Protein AF-A0A3M0DPX2-F1 (afdb_monomer_lite)

Radius of gyration: 51.54 Å; chains: 1; bounding box: 81×33×140 Å

InterPro domains:
  IPR010995 DNA repair Rad51/transcription factor NusA, alpha-helical [SSF47794] (202-254)
  IPR060101 SAM-like helix-hairpin-helix tandem [PF14520] (200-254)

Foldseek 3Di:
DDDQPDPLSVVLVVVLVVLVVVLVVVLVVLVVVVVVDDDLDDCVVVLVVLVVVLVVVLVVLVVVLVVVCVVDPPCVVVSVVVNVVVVVVSVVVSVVVVVVSVVLSVCVVVDPDPPVVSSVVVSVVSVVVSVVVSVVSVVVSVVVVVVVVVVVVVVVVVVVVVVVVVVVVVVVVVVVVVVVVVVVVVVVVVVVVCVPPPQVQLCVQPPDDPLLSVLCVVVVCSHLVSLLPDDLVRSCVSSVHDSVVSVSSNVSSVVVD

Organism: NCBI:txid660522

pLDDT: mean 72.93, std 11.82, range [33.59, 91.25]

Structure (mmCIF, N/CA/C/O backbone):
data_AF-A0A3M0DPX2-F1
#
_entry.id   AF-A0A3M0DPX2-F1
#
loop_
_atom_site.group_PDB
_atom_site.id
_atom_site.type_symbol
_atom_site.label_atom_id
_atom_site.label_alt_id
_atom_site.label_comp_id
_atom_site.label_asym_id
_atom_site.label_entity_id
_atom_site.label_seq_id
_atom_site.pdbx_PDB_ins_code
_atom_site.Cartn_x
_atom_site.Cartn_y
_atom_site.Cartn_z
_atom_site.occupancy
_atom_site.B_iso_or_equiv
_atom_site.auth_seq_id
_atom_site.auth_comp_id
_atom_site.auth_asym_id
_atom_site.auth_atom_id
_atom_site.pdbx_PDB_model_num
ATOM 1 N N . MET A 1 1 ? 12.601 11.584 17.738 1.00 33.59 1 MET A N 1
ATOM 2 C CA . MET A 1 1 ? 11.468 12.376 17.226 1.00 33.59 1 MET A CA 1
ATOM 3 C C . MET A 1 1 ? 11.798 12.667 15.778 1.00 33.59 1 MET A C 1
ATOM 5 O O . MET A 1 1 ? 12.442 13.669 15.503 1.00 33.59 1 MET A O 1
ATOM 9 N N . SER A 1 2 ? 11.525 11.698 14.909 1.00 40.75 2 SER A N 1
ATOM 10 C CA . SER A 1 2 ? 11.771 11.815 13.472 1.00 40.75 2 SER A CA 1
ATOM 11 C C . SER A 1 2 ? 10.680 12.701 12.884 1.00 40.75 2 SER A C 1
ATOM 13 O O . SER A 1 2 ? 9.511 12.541 13.236 1.00 40.75 2 SER A O 1
ATOM 15 N N . GLU A 1 3 ? 11.063 13.672 12.063 1.00 47.16 3 GLU A N 1
ATOM 16 C CA . GLU A 1 3 ? 10.107 14.449 11.278 1.00 47.16 3 GLU A CA 1
ATOM 17 C C . GLU A 1 3 ? 9.295 13.501 10.374 1.00 47.16 3 GLU A C 1
ATOM 19 O O . GLU A 1 3 ? 9.828 12.479 9.933 1.00 47.16 3 GLU A O 1
ATOM 24 N N . PRO A 1 4 ? 8.001 13.781 10.131 1.00 49.41 4 PRO A N 1
ATOM 25 C CA . PRO A 1 4 ? 7.182 12.991 9.220 1.00 49.41 4 PRO A CA 1
ATOM 26 C C . PRO A 1 4 ? 7.686 13.217 7.789 1.00 49.41 4 PRO A C 1
ATOM 28 O O . PRO A 1 4 ? 7.249 14.138 7.103 1.00 49.41 4 PRO A O 1
ATOM 31 N N . ASN A 1 5 ? 8.663 12.415 7.365 1.00 58.50 5 ASN A N 1
ATOM 32 C CA . ASN A 1 5 ? 9.361 12.585 6.089 1.00 58.50 5 ASN A CA 1
ATOM 33 C C . ASN A 1 5 ? 8.521 12.137 4.880 1.00 58.50 5 ASN A C 1
ATOM 35 O O . ASN A 1 5 ? 8.826 12.529 3.759 1.00 58.50 5 ASN A O 1
ATOM 39 N N . SER A 1 6 ? 7.432 11.388 5.099 1.00 63.62 6 SER A N 1
ATOM 40 C CA . SER A 1 6 ? 6.549 10.893 4.035 1.00 63.62 6 SER A CA 1
ATOM 41 C C . SER A 1 6 ? 5.106 11.410 4.185 1.00 63.62 6 SER A C 1
ATOM 43 O O . SER A 1 6 ? 4.573 11.424 5.302 1.00 63.62 6 SER A O 1
ATOM 45 N N . PRO A 1 7 ? 4.413 11.776 3.086 1.00 67.81 7 PRO A N 1
ATOM 46 C CA . PRO A 1 7 ? 2.989 12.133 3.093 1.00 67.81 7 PRO A CA 1
ATOM 47 C C . PRO A 1 7 ? 2.093 11.088 3.773 1.00 67.81 7 PRO A C 1
ATOM 49 O O . PRO A 1 7 ? 1.110 11.443 4.424 1.00 67.81 7 PRO A O 1
ATOM 52 N N . VAL A 1 8 ? 2.459 9.807 3.669 1.00 58.94 8 VAL A N 1
ATOM 53 C CA . VAL A 1 8 ? 1.746 8.686 4.296 1.00 58.94 8 VAL A CA 1
ATOM 54 C C . VAL A 1 8 ? 1.830 8.778 5.823 1.00 58.94 8 VAL A C 1
ATOM 56 O O . VAL A 1 8 ? 0.820 8.663 6.516 1.00 58.94 8 VAL A O 1
ATOM 59 N N . SER A 1 9 ? 3.009 9.104 6.359 1.00 67.69 9 SER A N 1
ATOM 60 C CA . SER A 1 9 ? 3.207 9.272 7.804 1.00 67.69 9 SER A CA 1
ATOM 61 C C . SER A 1 9 ? 2.378 10.424 8.395 1.00 67.69 9 SER A C 1
ATOM 63 O O . SER A 1 9 ? 1.887 10.326 9.521 1.00 67.69 9 SER A O 1
ATOM 65 N N . ALA A 1 10 ? 2.150 11.494 7.623 1.00 72.00 10 ALA A N 1
ATOM 66 C CA . ALA A 1 10 ? 1.349 12.640 8.048 1.00 72.00 10 ALA A CA 1
ATOM 67 C C . ALA A 1 10 ? -0.148 12.301 8.180 1.00 72.00 10 ALA A C 1
ATOM 69 O O . ALA A 1 10 ? -0.807 12.770 9.110 1.00 72.00 10 ALA A O 1
ATOM 70 N N . VAL A 1 11 ? -0.684 11.462 7.287 1.00 66.75 11 VAL A N 1
ATOM 71 C CA . VAL A 1 11 ? -2.077 10.984 7.353 1.00 66.75 11 VAL A CA 1
ATOM 72 C C . VAL A 1 11 ? -2.286 10.088 8.574 1.00 66.75 11 VAL A C 1
ATOM 74 O O . VAL A 1 11 ? -3.244 10.290 9.322 1.00 66.75 11 VAL A O 1
ATOM 77 N N . PHE A 1 12 ? -1.358 9.164 8.834 1.00 70.88 12 PHE A N 1
ATOM 78 C CA . PHE A 1 12 ? -1.421 8.310 10.021 1.00 70.88 12 PHE A CA 1
ATOM 79 C C . PHE A 1 12 ? -1.315 9.108 11.328 1.00 70.88 12 PHE A C 1
ATOM 81 O O . PHE A 1 12 ? -2.040 8.827 12.282 1.00 70.88 12 PHE A O 1
ATOM 88 N N . ALA A 1 13 ? -0.491 10.160 11.366 1.00 69.56 13 ALA A N 1
ATOM 89 C CA . ALA A 1 13 ? -0.409 11.052 12.523 1.00 69.56 13 ALA A CA 1
ATOM 90 C C . ALA A 1 13 ? -1.734 11.792 12.791 1.00 69.56 13 ALA A C 1
ATOM 92 O O . ALA A 1 13 ? -2.138 11.945 13.947 1.00 69.56 13 ALA A O 1
ATOM 93 N N . LEU A 1 14 ? -2.438 12.219 11.736 1.00 69.38 14 LEU A N 1
ATOM 94 C CA . LEU A 1 14 ? -3.766 12.826 11.856 1.00 69.38 14 LEU A CA 1
ATOM 95 C C . LEU A 1 14 ? -4.807 11.826 12.378 1.00 69.38 14 LEU A C 1
ATOM 97 O O . LEU A 1 14 ? -5.582 12.175 13.269 1.00 69.38 14 LEU A O 1
ATOM 101 N N . GLN A 1 15 ? -4.811 10.591 11.864 1.00 63.41 15 GLN A N 1
ATOM 102 C CA . GLN A 1 15 ? -5.713 9.531 12.332 1.00 63.41 1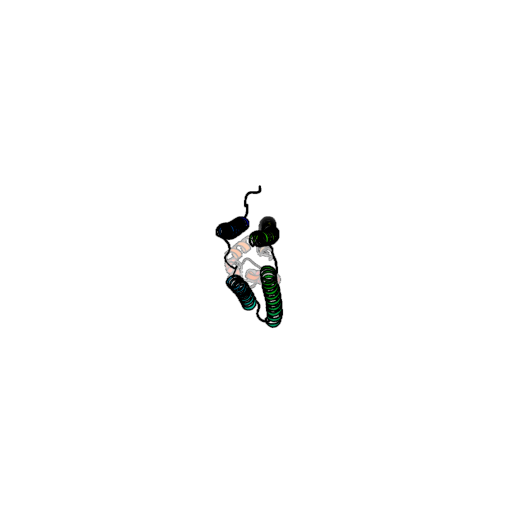5 GLN A CA 1
ATOM 103 C C . GLN A 1 15 ? -5.482 9.197 13.805 1.00 63.41 15 GLN A C 1
ATOM 105 O O . GLN A 1 15 ? -6.434 9.214 14.584 1.00 63.41 15 GLN A O 1
ATOM 110 N N . ARG A 1 16 ? -4.224 8.986 14.210 1.00 73.75 16 ARG A N 1
ATOM 111 C CA . ARG A 1 16 ? -3.859 8.739 15.611 1.00 73.75 16 ARG A CA 1
ATOM 112 C C . ARG A 1 16 ? -4.393 9.837 16.526 1.00 73.75 16 ARG A C 1
ATOM 114 O O . ARG A 1 16 ? -5.042 9.552 17.528 1.00 73.75 16 ARG A O 1
ATOM 121 N N . ASN A 1 17 ? -4.176 11.094 16.153 1.00 70.00 17 ASN A N 1
ATOM 122 C CA . ASN A 1 17 ? -4.610 12.220 16.966 1.00 70.00 17 ASN A CA 1
ATOM 123 C C . ASN A 1 17 ? -6.143 12.334 17.060 1.00 70.00 17 ASN A C 1
ATOM 125 O O . ASN A 1 17 ? -6.664 12.743 18.095 1.00 70.00 17 ASN A O 1
ATOM 129 N N . ALA A 1 18 ? -6.879 11.958 16.011 1.00 66.19 18 ALA A N 1
ATOM 130 C CA . ALA A 1 18 ? -8.340 11.915 16.037 1.00 66.19 18 ALA A CA 1
ATOM 131 C C . ALA A 1 18 ? -8.877 10.789 16.944 1.00 66.19 18 ALA A C 1
ATOM 133 O O . ALA A 1 18 ? -9.848 10.997 17.678 1.00 66.19 18 ALA A O 1
ATOM 134 N N . ILE A 1 19 ? -8.227 9.621 16.930 1.00 63.72 19 ILE A N 1
ATOM 135 C CA . ILE A 1 19 ? -8.558 8.477 17.794 1.00 63.72 19 ILE A CA 1
ATOM 136 C C . ILE A 1 19 ? -8.301 8.837 19.263 1.00 63.72 19 ILE A C 1
ATOM 138 O O . ILE A 1 19 ? -9.197 8.689 20.091 1.00 63.72 19 ILE A O 1
ATOM 142 N N . GLU A 1 20 ? -7.134 9.410 19.573 1.00 69.62 20 GLU A N 1
ATOM 143 C CA . GLU A 1 20 ? -6.780 9.881 20.922 1.00 69.62 20 GLU A CA 1
ATOM 144 C C . GLU A 1 20 ? -7.765 10.949 21.435 1.00 69.62 20 GLU A C 1
ATOM 146 O O . GLU A 1 20 ? -8.214 10.897 22.581 1.00 69.62 20 GLU A O 1
ATOM 151 N N . GLN A 1 21 ? -8.166 11.898 20.581 1.00 64.75 21 GLN A N 1
ATOM 152 C CA . GLN A 1 21 ? -9.165 12.913 20.937 1.00 64.75 21 GLN A CA 1
ATOM 153 C C . GLN A 1 21 ? -10.552 12.317 21.211 1.00 64.75 21 GLN A C 1
ATOM 155 O O . GLN A 1 21 ? -11.264 12.803 22.095 1.00 64.75 21 GLN A O 1
ATOM 160 N N . THR A 1 22 ? -10.940 11.284 20.460 1.00 64.06 22 THR A N 1
ATOM 161 C CA . THR A 1 22 ? -12.218 10.584 20.640 1.00 64.06 22 THR A CA 1
ATOM 162 C C . THR A 1 22 ? -12.216 9.789 21.941 1.00 64.06 22 THR A C 1
ATOM 164 O O . THR A 1 22 ? -13.163 9.898 22.716 1.00 64.06 22 THR A O 1
ATOM 167 N N . HIS A 1 23 ? -11.128 9.074 22.226 1.00 66.38 23 HIS A N 1
ATOM 168 C CA . HIS A 1 23 ? -10.920 8.350 23.478 1.00 66.38 23 HIS A CA 1
ATOM 169 C C . HIS A 1 23 ? -11.069 9.265 24.701 1.00 66.38 23 HIS A C 1
ATOM 171 O O . HIS A 1 23 ? -11.862 9.008 25.606 1.00 66.38 23 HIS A O 1
ATOM 177 N N . GLU A 1 24 ? -10.384 10.406 24.674 1.00 69.44 24 GLU A N 1
ATOM 178 C CA . GLU A 1 24 ? -10.459 11.418 25.724 1.00 69.44 24 GLU A CA 1
ATOM 179 C C . GLU A 1 24 ? -11.868 12.013 25.885 1.00 69.44 24 GLU A C 1
ATOM 181 O O . GLU A 1 24 ? -12.296 12.325 26.995 1.00 69.44 24 GLU A O 1
ATOM 186 N N . ALA A 1 25 ? -12.617 12.172 24.791 1.00 65.75 25 ALA A N 1
ATOM 187 C CA . ALA A 1 25 ? -14.003 12.626 24.852 1.00 65.75 25 ALA A CA 1
ATOM 188 C C . ALA A 1 25 ? -14.934 11.573 25.476 1.00 65.75 25 ALA A C 1
ATOM 190 O O . ALA A 1 25 ? -15.813 11.936 26.258 1.00 65.75 25 ALA A O 1
ATOM 191 N N . VAL A 1 26 ? -14.724 10.290 25.165 1.00 62.91 26 VAL A N 1
ATOM 192 C CA . VAL A 1 26 ? -15.473 9.165 25.744 1.00 62.91 26 VAL A CA 1
ATOM 193 C C . VAL A 1 26 ? -15.196 9.060 27.241 1.00 62.91 26 VAL A C 1
ATOM 195 O O . VAL A 1 26 ? -16.142 9.076 28.025 1.00 62.91 26 VAL A O 1
ATOM 198 N N . LYS A 1 27 ? -13.922 9.064 27.647 1.00 66.31 27 LYS A N 1
ATOM 199 C CA . LYS A 1 27 ? -13.512 9.043 29.057 1.00 66.31 27 LYS A CA 1
ATOM 200 C C . LYS A 1 27 ? -14.152 10.183 29.849 1.00 66.31 27 LYS A C 1
ATOM 202 O O . LYS A 1 27 ? -14.834 9.939 30.840 1.00 66.31 27 LYS A O 1
ATOM 207 N N . ARG A 1 28 ? -14.031 11.420 29.349 1.00 70.56 28 ARG A N 1
ATOM 208 C CA . ARG A 1 28 ? -14.652 12.601 29.971 1.00 70.56 28 ARG A CA 1
ATOM 209 C C . ARG A 1 28 ? -16.175 12.504 30.035 1.00 70.56 28 ARG A C 1
ATOM 211 O O . ARG A 1 28 ? -16.777 13.001 30.983 1.00 70.56 28 ARG A O 1
ATOM 218 N N . GLY A 1 29 ? -16.811 11.888 29.039 1.00 63.97 29 GLY A N 1
ATOM 219 C CA . GLY A 1 29 ? -18.252 11.643 29.027 1.00 63.97 29 GLY A CA 1
ATOM 220 C C . GLY A 1 29 ? -18.696 10.697 30.143 1.00 63.97 29 GLY A C 1
ATOM 221 O O . GLY A 1 29 ? -19.655 11.010 30.849 1.00 63.97 29 GLY A O 1
ATOM 222 N N . VAL A 1 30 ? -17.967 9.595 30.341 1.00 64.00 30 VAL A N 1
ATOM 223 C CA . VAL A 1 30 ? -18.242 8.614 31.404 1.00 64.00 30 VAL A CA 1
ATOM 224 C C . VAL A 1 30 ? -17.963 9.209 32.788 1.00 64.00 30 VAL A C 1
ATOM 226 O O . VAL A 1 30 ? -18.813 9.102 33.666 1.00 64.00 30 VAL A O 1
ATOM 229 N N . GLU A 1 31 ? -16.856 9.937 32.964 1.00 65.62 31 GLU A N 1
ATOM 230 C CA . GLU A 1 31 ? -16.544 10.664 34.210 1.00 65.62 31 GLU A CA 1
ATOM 231 C C . GLU A 1 31 ? -17.634 11.700 34.557 1.00 65.62 31 GLU A C 1
ATOM 233 O O . GLU A 1 31 ? -18.054 11.820 35.707 1.00 65.62 31 GLU A O 1
ATOM 238 N N . THR A 1 32 ? -18.160 12.415 33.553 1.00 63.84 32 THR A N 1
ATOM 239 C CA . THR A 1 32 ? -19.257 13.386 33.744 1.00 63.84 32 THR A CA 1
ATOM 240 C C . THR A 1 32 ? -20.570 12.695 34.133 1.00 63.84 32 THR A C 1
ATOM 242 O O . THR A 1 32 ? -21.347 13.238 34.918 1.00 63.84 32 THR A O 1
ATOM 245 N N . GLN A 1 33 ? -20.845 11.503 33.591 1.00 52.59 33 GLN A N 1
ATOM 246 C CA . GLN A 1 33 ? -22.011 10.697 33.972 1.00 52.59 33 GLN A CA 1
ATOM 247 C C . GLN A 1 33 ? -21.882 10.136 35.394 1.00 52.59 33 GLN A C 1
ATOM 249 O O . GLN A 1 33 ? -22.875 10.125 36.122 1.00 52.59 33 GLN A O 1
ATOM 254 N N . GLN A 1 34 ? -20.671 9.752 35.807 1.00 59.09 34 GLN A N 1
ATOM 255 C CA . GLN A 1 34 ? -20.353 9.289 37.161 1.00 59.09 34 GLN A CA 1
ATOM 256 C C . GLN A 1 34 ? -20.634 10.383 38.210 1.00 59.09 34 GLN A C 1
ATOM 258 O O . GLN A 1 34 ? -21.233 10.125 39.250 1.00 59.09 34 GLN A O 1
ATOM 263 N N . GLU A 1 35 ? -20.319 11.643 37.890 1.00 54.59 35 GLU A N 1
ATOM 264 C CA . GLU A 1 35 ? -20.549 12.798 38.772 1.00 54.59 35 GLU A CA 1
ATOM 265 C C . GLU A 1 35 ? -22.040 13.190 38.927 1.00 54.59 35 GLU A C 1
ATOM 267 O O . GLU A 1 35 ? -22.412 13.834 39.913 1.00 54.59 35 GLU A O 1
ATOM 272 N N . PHE A 1 36 ? -22.910 12.810 37.976 1.00 56.62 36 PHE A N 1
ATOM 273 C CA . PHE A 1 36 ? -24.327 13.219 37.932 1.00 56.62 36 PHE A CA 1
ATOM 274 C C . PHE A 1 36 ? -25.340 12.194 38.481 1.00 56.62 36 PHE A C 1
ATOM 276 O O . PHE A 1 36 ? -26.514 12.541 38.641 1.00 56.62 36 PHE A O 1
ATOM 283 N N . GLY A 1 37 ? -24.886 11.011 38.900 1.00 45.25 37 GLY A N 1
ATOM 284 C CA . GLY A 1 37 ? -25.559 10.202 39.919 1.00 45.25 37 GLY A CA 1
ATOM 285 C C . GLY A 1 37 ? -26.457 9.053 39.449 1.00 45.25 37 GLY A C 1
ATOM 286 O O . GLY A 1 37 ? -27.033 9.072 38.364 1.00 45.25 37 GLY A O 1
ATOM 287 N N . GLU A 1 38 ? -26.566 8.074 40.362 1.00 51.44 38 GLU A N 1
ATOM 288 C CA . GLU A 1 38 ? -27.600 7.038 40.533 1.00 51.44 38 GLU A CA 1
ATOM 289 C C . GLU A 1 38 ? -28.803 7.157 39.583 1.00 51.44 38 GLU A C 1
ATOM 291 O O . GLU A 1 38 ? -29.887 7.633 39.929 1.00 51.44 38 GLU A O 1
ATOM 296 N N . ALA A 1 39 ? -28.639 6.639 38.377 1.00 47.25 39 ALA A N 1
ATOM 297 C CA . ALA A 1 39 ? -29.735 6.242 37.521 1.00 47.25 39 ALA A CA 1
ATOM 298 C C . ALA A 1 39 ? -29.384 4.846 37.027 1.00 47.25 39 ALA A C 1
ATOM 300 O O . ALA A 1 39 ? -28.261 4.622 36.582 1.00 47.25 39 ALA A O 1
ATOM 301 N N . PHE A 1 40 ? -30.321 3.904 37.160 1.00 52.59 40 PHE A N 1
ATOM 302 C CA . PHE A 1 40 ? -30.206 2.573 36.568 1.00 52.59 40 PHE A CA 1
ATOM 303 C C . PHE A 1 40 ? -29.626 2.702 35.155 1.00 52.59 40 PHE A C 1
ATOM 305 O O . PHE A 1 40 ? -30.237 3.343 34.297 1.00 52.59 40 PHE A O 1
ATOM 312 N N . VAL A 1 41 ? -28.430 2.148 34.950 1.00 55.62 41 VAL A N 1
ATOM 313 C CA . VAL A 1 41 ? -27.768 2.155 33.649 1.00 55.62 41 VAL A CA 1
ATOM 314 C C . VAL A 1 41 ? -28.572 1.222 32.754 1.00 55.62 41 VAL A C 1
ATOM 316 O O . VAL A 1 41 ? -28.556 0.007 32.932 1.00 55.62 41 VAL A O 1
ATOM 319 N N . ASP A 1 42 ? -29.344 1.797 31.836 1.00 54.91 42 ASP A N 1
ATOM 320 C CA . ASP A 1 42 ? -29.948 1.043 30.746 1.00 54.91 42 ASP A CA 1
ATOM 321 C C . ASP A 1 42 ? -28.841 0.753 29.729 1.00 54.91 42 ASP A C 1
ATOM 323 O O . ASP A 1 42 ? -28.314 1.667 29.091 1.00 54.91 42 ASP A O 1
ATOM 327 N N . PHE A 1 43 ? -28.457 -0.517 29.615 1.00 58.47 43 PHE A N 1
ATOM 328 C CA . PHE A 1 43 ? -27.425 -0.974 28.685 1.00 58.47 43 PHE A CA 1
ATOM 329 C C . PHE A 1 43 ? -27.966 -1.191 27.259 1.00 58.47 43 PHE A C 1
ATOM 331 O O . PHE A 1 43 ? -27.188 -1.446 26.338 1.00 58.47 43 PHE A O 1
ATOM 338 N N . GLY A 1 44 ? -29.277 -1.037 27.027 1.00 66.00 44 GLY A N 1
ATOM 339 C CA . GLY A 1 44 ? -29.904 -1.164 25.708 1.00 66.00 44 GLY A CA 1
ATOM 340 C C . GLY A 1 44 ? -29.291 -0.259 24.626 1.00 66.00 44 GLY A C 1
ATOM 341 O O . GLY A 1 44 ? -28.967 -0.753 23.544 1.00 66.00 44 GLY A O 1
ATOM 342 N N . PRO A 1 45 ? -29.059 1.044 24.884 1.00 65.44 45 PRO A N 1
ATOM 343 C CA . PRO A 1 45 ? -28.371 1.931 23.947 1.00 65.44 45 PRO A CA 1
ATOM 344 C C . PRO A 1 45 ? -26.939 1.494 23.611 1.00 65.44 45 PRO A C 1
ATOM 346 O O . PRO A 1 45 ? -26.507 1.701 22.480 1.00 65.44 45 PRO A O 1
ATOM 349 N N . ALA A 1 46 ? -26.218 0.881 24.557 1.00 55.66 46 ALA A N 1
ATOM 350 C CA . ALA A 1 46 ? -24.859 0.387 24.336 1.00 55.66 46 ALA A CA 1
ATOM 351 C C . ALA A 1 46 ? -24.849 -0.855 23.432 1.00 55.66 46 ALA A C 1
ATOM 353 O O . ALA A 1 46 ? -24.076 -0.894 22.477 1.00 55.66 46 ALA A O 1
ATOM 354 N N . LYS A 1 47 ? -25.764 -1.814 23.657 1.00 62.44 47 LYS A N 1
ATOM 355 C CA . LYS A 1 47 ? -25.964 -2.968 22.756 1.00 62.44 47 LYS A CA 1
ATOM 356 C C . LYS A 1 47 ? -26.273 -2.501 21.329 1.00 62.44 47 LYS A C 1
ATOM 358 O O . LYS A 1 47 ? -25.602 -2.893 20.384 1.00 62.44 47 LYS A O 1
ATOM 363 N N . GLN A 1 48 ? -27.191 -1.546 21.196 1.00 70.19 48 GLN A N 1
ATOM 364 C CA . GLN A 1 48 ? -27.623 -1.012 19.902 1.00 70.19 48 GLN A CA 1
ATOM 365 C C . GLN A 1 48 ? -26.557 -0.151 19.194 1.00 70.19 48 GLN A C 1
ATOM 367 O O . GLN A 1 48 ? -26.585 0.008 17.975 1.00 70.19 48 GLN A O 1
ATOM 372 N N . ALA A 1 49 ? -25.636 0.465 19.942 1.00 64.44 49 ALA A N 1
ATOM 373 C CA . ALA A 1 49 ? -24.476 1.148 19.372 1.00 64.44 49 ALA A CA 1
ATOM 374 C C . ALA A 1 49 ? -23.424 0.146 18.873 1.00 64.44 49 ALA A C 1
ATOM 376 O O . ALA A 1 49 ? -22.807 0.400 17.842 1.00 64.44 49 ALA A O 1
ATOM 377 N N . ASN A 1 50 ? -23.269 -0.985 19.568 1.00 58.94 50 ASN A N 1
ATOM 378 C CA . ASN A 1 50 ? -22.383 -2.069 19.158 1.00 58.94 50 ASN A CA 1
ATOM 379 C C . ASN A 1 50 ? -22.841 -2.723 17.855 1.00 58.94 50 ASN A C 1
ATOM 381 O O . ASN A 1 50 ? -22.058 -2.760 16.913 1.00 58.94 50 ASN A O 1
ATOM 385 N N . GLU A 1 51 ? -24.114 -3.122 17.764 1.00 71.44 51 GLU A N 1
ATOM 386 C CA . GLU A 1 51 ? -24.724 -3.676 16.538 1.00 71.44 51 GLU A CA 1
ATOM 387 C C . GLU A 1 51 ? -24.432 -2.773 15.324 1.00 71.44 51 GLU A C 1
ATOM 389 O O . GLU A 1 51 ? -23.897 -3.200 14.303 1.00 71.44 51 GLU A O 1
ATOM 394 N N . ARG A 1 52 ? -24.663 -1.460 15.476 1.00 73.94 52 ARG A N 1
ATOM 395 C CA . ARG A 1 52 ? -24.383 -0.471 14.420 1.00 73.94 52 ARG A CA 1
ATOM 396 C C . ARG A 1 52 ? -22.901 -0.355 14.064 1.00 73.94 52 ARG A C 1
ATOM 398 O O . ARG A 1 52 ? -22.581 0.006 12.933 1.00 73.94 52 ARG A O 1
ATOM 405 N N . GLY A 1 53 ? -22.009 -0.574 15.027 1.00 63.53 53 GLY A N 1
ATOM 406 C CA . GLY A 1 53 ? -20.566 -0.571 14.813 1.00 63.53 53 GLY A CA 1
ATOM 407 C C . GLY A 1 53 ? -20.132 -1.744 13.939 1.00 63.53 53 GLY A C 1
ATOM 408 O O . GLY A 1 53 ? -19.419 -1.533 12.958 1.00 63.53 53 GLY A O 1
ATOM 409 N N . TYR A 1 54 ? -20.623 -2.948 14.239 1.00 71.19 54 TYR A N 1
ATOM 410 C CA . TYR A 1 54 ? -20.348 -4.144 13.441 1.00 71.19 54 TYR A CA 1
ATOM 411 C C . TYR A 1 54 ? -20.930 -4.040 12.034 1.00 71.19 54 TYR A C 1
ATOM 413 O O . TYR A 1 54 ? -20.208 -4.305 11.077 1.00 71.19 54 TYR A O 1
ATOM 421 N N . ASP A 1 55 ? -22.155 -3.531 11.881 1.00 73.44 55 ASP A N 1
ATOM 422 C CA . ASP A 1 55 ? -22.754 -3.265 10.564 1.00 73.44 55 ASP A CA 1
ATOM 423 C C . ASP A 1 55 ? -21.916 -2.289 9.719 1.00 73.44 55 ASP A C 1
ATOM 425 O O . ASP A 1 55 ? -21.758 -2.460 8.505 1.00 73.44 55 ASP A O 1
ATOM 429 N N . ALA A 1 56 ? -21.352 -1.254 10.351 1.00 68.44 56 ALA A N 1
ATOM 430 C CA . ALA A 1 56 ? -20.490 -0.292 9.671 1.00 68.44 56 ALA A CA 1
ATOM 431 C C . ALA A 1 56 ? -19.171 -0.933 9.217 1.00 68.44 56 ALA A C 1
ATOM 433 O O . ALA A 1 56 ? -18.730 -0.691 8.092 1.00 68.44 56 ALA A O 1
ATOM 434 N N . VAL A 1 57 ? -18.560 -1.770 10.062 1.00 66.38 57 VAL A N 1
ATOM 435 C CA . VAL A 1 57 ? -17.357 -2.540 9.708 1.00 66.38 57 VAL A CA 1
ATOM 436 C C . VAL A 1 57 ? -17.660 -3.503 8.561 1.00 66.38 57 VAL A C 1
ATOM 438 O O . VAL A 1 57 ? -16.919 -3.511 7.580 1.00 66.38 57 VAL A O 1
ATOM 441 N N . ARG A 1 58 ? -18.779 -4.231 8.630 1.00 73.69 58 ARG A N 1
ATOM 442 C CA . ARG A 1 58 ? -19.253 -5.144 7.580 1.00 73.69 58 ARG A CA 1
ATOM 443 C C . ARG A 1 58 ? -19.395 -4.432 6.241 1.00 73.69 58 ARG A C 1
ATOM 445 O O . ARG A 1 58 ? -18.824 -4.854 5.247 1.00 73.69 58 ARG A O 1
ATOM 452 N N . THR A 1 59 ? -20.019 -3.255 6.255 1.00 74.94 59 THR A N 1
ATOM 453 C CA . THR A 1 59 ? -20.180 -2.418 5.058 1.00 74.94 59 THR A CA 1
ATOM 454 C C . THR A 1 59 ? -18.834 -2.018 4.442 1.00 74.94 59 THR A C 1
ATOM 456 O O . THR A 1 59 ? -18.688 -2.005 3.222 1.00 74.94 59 THR A O 1
ATOM 459 N N . VAL A 1 60 ? -17.836 -1.667 5.260 1.00 69.50 60 VAL A N 1
ATOM 460 C CA . VAL A 1 60 ? -16.494 -1.308 4.762 1.00 69.50 60 VAL A CA 1
ATOM 461 C C . VAL A 1 60 ? -15.787 -2.524 4.166 1.00 69.50 60 VAL A C 1
ATOM 463 O O . VAL A 1 60 ? -15.149 -2.405 3.118 1.00 69.50 60 VAL A O 1
ATOM 466 N N . VAL A 1 61 ? -15.910 -3.676 4.822 1.00 72.19 61 VAL A N 1
ATOM 467 C CA . VAL A 1 61 ? -15.359 -4.950 4.356 1.00 72.19 61 VAL A CA 1
ATOM 468 C C . VAL A 1 61 ? -15.976 -5.338 3.010 1.00 72.19 61 VAL A C 1
ATOM 470 O O . VAL A 1 61 ? -15.233 -5.600 2.066 1.00 72.19 61 VAL A O 1
ATOM 473 N N . ASP A 1 62 ? -17.300 -5.273 2.877 1.00 79.69 62 ASP A N 1
ATOM 474 C CA . ASP A 1 62 ? -18.013 -5.566 1.629 1.00 79.69 62 ASP A CA 1
ATOM 475 C C . ASP A 1 62 ? -17.543 -4.671 0.482 1.00 79.69 62 ASP A C 1
ATOM 477 O O . ASP A 1 62 ? -17.174 -5.163 -0.582 1.00 79.69 62 ASP A O 1
ATOM 481 N N . VAL A 1 63 ? -17.453 -3.357 0.717 1.00 78.69 63 VAL A N 1
ATOM 482 C CA . VAL A 1 63 ? -16.968 -2.395 -0.287 1.00 78.69 63 VAL A CA 1
ATOM 483 C C . VAL A 1 63 ? -15.542 -2.720 -0.742 1.00 78.69 63 VAL A C 1
ATOM 485 O O . VAL A 1 63 ? -15.218 -2.562 -1.922 1.00 78.69 63 VAL A O 1
ATOM 488 N N . TYR A 1 64 ? -14.677 -3.165 0.173 1.00 71.88 64 TYR A N 1
ATOM 489 C CA . TYR A 1 64 ? -13.320 -3.585 -0.164 1.00 71.88 64 TYR A CA 1
ATOM 490 C C . TYR A 1 64 ? -13.321 -4.846 -1.036 1.00 71.88 64 TYR A C 1
ATOM 492 O O . TYR A 1 64 ? -12.643 -4.875 -2.067 1.00 71.88 64 TYR A O 1
ATOM 500 N N . PHE A 1 65 ? -14.106 -5.860 -0.669 1.00 75.38 65 PHE A N 1
ATOM 501 C CA . PHE A 1 65 ? -14.210 -7.086 -1.458 1.00 75.38 65 PHE A CA 1
ATOM 502 C C . PHE A 1 65 ? -14.826 -6.843 -2.835 1.00 75.38 65 PHE A C 1
ATOM 504 O O . PHE A 1 65 ? -14.289 -7.347 -3.818 1.00 75.38 65 PHE A O 1
ATOM 511 N N . ASP A 1 66 ? -15.854 -6.000 -2.936 1.00 79.50 66 ASP A N 1
ATOM 512 C CA . ASP A 1 66 ? -16.469 -5.614 -4.209 1.00 79.50 66 ASP A CA 1
ATOM 513 C C . ASP A 1 66 ? -15.452 -4.934 -5.138 1.00 79.50 66 ASP A C 1
ATOM 515 O O . ASP A 1 66 ? -15.411 -5.184 -6.347 1.00 79.50 66 ASP A O 1
ATOM 519 N N . ALA A 1 67 ? -14.581 -4.087 -4.579 1.00 79.88 67 ALA A N 1
ATOM 520 C CA . ALA A 1 67 ? -13.508 -3.454 -5.335 1.00 79.88 67 ALA A CA 1
ATOM 521 C C . ALA A 1 67 ? -12.487 -4.484 -5.845 1.00 79.88 67 ALA A C 1
ATOM 523 O O . ALA A 1 67 ? -12.106 -4.438 -7.019 1.00 79.88 67 ALA A O 1
ATOM 524 N N . VAL A 1 68 ? -12.071 -5.436 -5.006 1.00 74.44 68 VAL A N 1
ATOM 525 C CA . VAL A 1 68 ? -11.140 -6.511 -5.394 1.00 74.44 68 VAL A CA 1
ATOM 526 C C . VAL A 1 68 ? -11.760 -7.420 -6.460 1.00 74.44 68 VAL A C 1
ATOM 528 O O . VAL A 1 68 ? -11.127 -7.673 -7.488 1.00 74.44 68 VAL A O 1
ATOM 531 N N . GLU A 1 69 ? -13.013 -7.831 -6.276 1.00 75.94 69 GLU A N 1
ATOM 532 C CA . GLU A 1 69 ? -13.788 -8.648 -7.215 1.00 75.94 69 GLU A CA 1
ATOM 533 C C . GLU A 1 69 ? -13.899 -7.971 -8.589 1.00 75.94 69 GLU A C 1
ATOM 535 O O . GLU A 1 69 ? -13.648 -8.596 -9.621 1.00 75.94 69 GLU A O 1
ATOM 540 N N . SER A 1 70 ? -14.130 -6.651 -8.615 1.00 81.38 70 SER A N 1
ATOM 541 C CA . SER A 1 70 ? -14.193 -5.871 -9.860 1.00 81.38 70 SER A CA 1
ATOM 542 C C . SER A 1 70 ? -12.887 -5.876 -10.669 1.00 81.38 70 SER A C 1
ATOM 544 O O . SER A 1 70 ? -12.907 -5.675 -11.886 1.00 81.38 70 SER A O 1
ATOM 546 N N . THR A 1 71 ? -11.748 -6.114 -10.010 1.00 78.81 71 THR A N 1
ATOM 547 C CA . THR A 1 71 ? -10.417 -6.109 -10.639 1.00 78.81 71 THR A CA 1
ATOM 548 C C . THR A 1 71 ? -9.885 -7.501 -10.952 1.00 78.81 71 THR A C 1
ATOM 550 O O . THR A 1 71 ? -8.967 -7.626 -11.765 1.00 78.81 71 THR A O 1
ATOM 553 N N . THR A 1 72 ? -10.476 -8.547 -10.369 1.00 72.81 72 THR A N 1
ATOM 554 C CA . THR A 1 72 ? -9.953 -9.914 -10.456 1.00 72.81 72 THR A CA 1
ATOM 555 C C . THR A 1 72 ? -11.047 -10.915 -10.857 1.00 72.81 72 THR A C 1
ATOM 557 O O . THR A 1 72 ? -11.530 -11.682 -10.024 1.00 72.81 72 THR A O 1
ATOM 560 N N . PRO A 1 73 ? -11.435 -10.958 -12.149 1.00 70.50 73 PRO A N 1
ATOM 561 C CA . PRO A 1 73 ? -12.483 -11.861 -12.622 1.00 70.50 73 PRO A CA 1
ATOM 562 C C . PRO A 1 73 ? -12.053 -13.334 -12.525 1.00 70.50 73 PRO A C 1
ATOM 564 O O . PRO A 1 73 ? -10.951 -13.689 -12.949 1.00 70.50 73 PRO A O 1
ATOM 567 N N . GLY A 1 74 ? -12.938 -14.206 -12.031 1.00 73.38 74 GLY A N 1
ATOM 568 C CA . GLY A 1 74 ? -12.723 -15.661 -11.980 1.00 73.38 74 GLY A CA 1
ATOM 569 C C . GLY A 1 74 ? -12.135 -16.211 -10.673 1.00 73.38 74 GLY A C 1
ATOM 570 O O . GLY A 1 74 ? -11.788 -17.389 -10.628 1.00 73.38 74 GLY A O 1
ATOM 571 N N . GLN A 1 75 ? -12.023 -15.387 -9.626 1.00 72.38 75 GLN A N 1
ATOM 572 C CA . GLN A 1 75 ? -11.682 -15.807 -8.253 1.00 72.38 75 GLN A CA 1
ATOM 573 C C . GLN A 1 75 ? -12.842 -15.574 -7.264 1.00 72.38 75 GLN A C 1
ATOM 575 O O . GLN A 1 75 ? -12.627 -15.573 -6.056 1.00 72.38 75 GLN A O 1
ATOM 580 N N . GLU A 1 76 ? -14.061 -15.404 -7.782 1.00 76.31 76 GLU A N 1
ATOM 581 C CA . GLU A 1 76 ? -15.283 -15.098 -7.021 1.00 76.31 76 GLU A CA 1
ATOM 582 C C . GLU A 1 76 ? -15.521 -16.119 -5.894 1.00 76.31 76 GLU A C 1
ATOM 584 O O . GLU A 1 76 ? -15.698 -15.723 -4.749 1.00 76.31 76 GLU A O 1
ATOM 589 N N . ASP A 1 77 ? -15.377 -17.420 -6.176 1.00 77.31 77 ASP A N 1
ATOM 590 C CA . ASP A 1 77 ? -15.582 -18.486 -5.179 1.00 77.31 77 ASP A CA 1
ATOM 591 C C . ASP A 1 77 ? -14.619 -18.387 -3.974 1.00 77.31 77 ASP A C 1
ATOM 593 O O . ASP A 1 77 ? -15.008 -18.635 -2.837 1.00 77.31 77 ASP A O 1
ATOM 597 N N . LEU A 1 78 ? -13.353 -18.005 -4.201 1.00 76.00 78 LEU A N 1
ATOM 598 C CA . LEU A 1 78 ? -12.363 -17.866 -3.121 1.00 76.00 78 LEU A CA 1
ATOM 599 C C . LEU A 1 78 ? -12.598 -16.603 -2.283 1.00 76.00 78 LEU A C 1
ATOM 601 O O . LEU A 1 78 ? -12.317 -16.599 -1.084 1.00 76.00 78 LEU A O 1
ATOM 605 N N . LEU A 1 79 ? -13.076 -15.528 -2.915 1.00 75.50 79 LEU A N 1
ATOM 606 C CA . LEU A 1 79 ? -13.408 -14.279 -2.232 1.00 75.50 79 LEU A CA 1
ATOM 607 C C . LEU A 1 79 ? -14.674 -14.438 -1.386 1.00 75.50 79 LEU A C 1
ATOM 609 O O . LEU A 1 79 ? -14.705 -13.934 -0.268 1.00 75.50 79 LEU A O 1
ATOM 613 N N . ASP A 1 80 ? -15.665 -15.191 -1.863 1.00 80.50 80 ASP A N 1
ATOM 614 C CA . ASP A 1 80 ? -16.891 -15.489 -1.114 1.00 80.50 80 ASP A CA 1
ATOM 615 C C . ASP A 1 80 ? -16.639 -16.380 0.112 1.00 80.50 80 ASP A C 1
ATOM 617 O O . ASP A 1 80 ? -17.176 -16.112 1.192 1.00 80.50 80 ASP A O 1
ATOM 621 N N . ASP A 1 81 ? -15.770 -17.390 -0.004 1.00 79.69 81 ASP A N 1
ATOM 622 C CA . ASP A 1 81 ? -15.343 -18.200 1.148 1.00 79.69 81 ASP A CA 1
ATOM 623 C C . ASP A 1 81 ? -14.664 -17.324 2.218 1.00 79.69 81 ASP A C 1
ATOM 625 O O . ASP A 1 81 ? -14.886 -17.485 3.426 1.00 79.69 81 ASP A O 1
ATOM 629 N N . PHE A 1 82 ? -13.853 -16.353 1.786 1.00 74.75 82 PHE A N 1
ATOM 630 C CA . PHE A 1 82 ? -13.186 -15.429 2.695 1.00 74.75 82 PHE A CA 1
ATOM 631 C C . PHE A 1 82 ? -14.157 -14.410 3.309 1.00 74.75 82 PHE A C 1
ATOM 633 O O . PHE A 1 82 ? -14.098 -14.199 4.521 1.00 74.75 82 PHE A O 1
ATOM 640 N N . ARG A 1 83 ? -15.082 -13.833 2.522 1.00 77.38 83 ARG A N 1
ATOM 641 C CA . ARG A 1 83 ? -16.174 -12.969 3.017 1.00 77.38 83 ARG A CA 1
ATOM 642 C C . ARG A 1 83 ? -16.954 -13.678 4.122 1.00 77.38 83 ARG A C 1
ATOM 644 O O . ARG A 1 83 ? -17.047 -13.158 5.229 1.00 77.38 83 ARG A O 1
ATOM 651 N N . THR A 1 84 ? -17.389 -14.911 3.863 1.00 83.44 84 THR A N 1
ATOM 652 C CA . THR A 1 84 ? -18.123 -15.740 4.833 1.00 83.44 84 THR A CA 1
ATOM 653 C C . THR A 1 84 ? -17.321 -15.950 6.118 1.00 83.44 84 THR A C 1
ATOM 655 O O . THR A 1 84 ? -17.849 -15.822 7.218 1.00 83.44 84 THR A O 1
ATOM 658 N N . THR A 1 85 ? -16.019 -16.214 5.999 1.00 79.38 85 THR A N 1
ATOM 659 C CA . THR A 1 85 ? -15.136 -16.420 7.156 1.00 79.38 85 THR A CA 1
ATOM 660 C C . THR A 1 85 ? -14.964 -15.151 8.001 1.00 79.38 85 THR A C 1
ATOM 662 O O . THR A 1 85 ? -14.809 -15.232 9.222 1.00 79.38 85 THR A O 1
ATOM 665 N N . VAL A 1 86 ? -14.943 -13.974 7.373 1.00 76.38 86 VAL A N 1
ATOM 666 C CA . VAL A 1 86 ? -14.881 -12.685 8.080 1.00 76.38 86 VAL A CA 1
ATOM 667 C C . VAL A 1 86 ? -16.218 -12.380 8.748 1.00 76.38 86 VAL A C 1
ATOM 669 O O . VAL A 1 86 ? -16.229 -12.000 9.917 1.00 76.38 86 VAL A O 1
ATOM 672 N N . ASP A 1 87 ? -17.325 -12.613 8.050 1.00 80.25 87 ASP A N 1
ATOM 673 C CA . ASP A 1 87 ? -18.676 -12.444 8.580 1.00 80.25 87 ASP A CA 1
ATOM 674 C C . ASP A 1 87 ? -18.923 -13.314 9.816 1.00 80.25 87 ASP A C 1
ATOM 676 O O . ASP A 1 87 ? -19.360 -12.805 10.845 1.00 80.25 87 ASP A O 1
ATOM 680 N N . GLU A 1 88 ? -18.563 -14.598 9.765 1.00 81.00 88 GLU A N 1
ATOM 681 C CA . GLU A 1 88 ? -18.685 -15.505 10.911 1.00 81.00 88 GLU A CA 1
ATOM 682 C C . GLU A 1 88 ? -17.828 -15.054 12.105 1.00 81.00 88 GLU A C 1
ATOM 684 O O . GLU A 1 88 ? -18.234 -15.200 13.260 1.00 81.00 88 GLU A O 1
ATOM 689 N N . GLN A 1 89 ? -16.641 -14.490 11.852 1.00 72.69 89 GLN A N 1
ATOM 690 C CA . GLN A 1 89 ? -15.781 -13.954 12.910 1.00 72.69 89 GLN A CA 1
ATOM 691 C C . GLN A 1 89 ? -16.345 -12.675 13.528 1.00 72.69 89 GLN A C 1
ATOM 693 O O . GLN A 1 89 ? -16.262 -12.509 14.747 1.00 72.69 89 GLN A O 1
ATOM 698 N N . LEU A 1 90 ? -16.919 -11.787 12.714 1.00 73.50 90 LEU A N 1
ATOM 699 C CA . LEU A 1 90 ? -17.587 -10.578 13.190 1.00 73.50 90 LEU A CA 1
ATOM 700 C C . LEU A 1 90 ? -18.826 -10.931 14.018 1.00 73.50 90 LEU A C 1
ATOM 702 O O . LEU A 1 90 ? -18.973 -10.399 15.114 1.00 73.50 90 LEU A O 1
ATOM 706 N N . ASP A 1 91 ? -19.635 -11.895 13.569 1.00 80.81 91 ASP A N 1
ATOM 707 C CA . ASP A 1 91 ? -20.798 -12.388 14.318 1.00 80.81 91 ASP A CA 1
ATOM 708 C C . ASP A 1 91 ? -20.383 -13.022 15.654 1.00 80.81 91 ASP A C 1
ATOM 710 O O . ASP A 1 91 ? -21.008 -12.797 16.692 1.00 80.81 91 ASP A O 1
ATOM 714 N N . ALA A 1 92 ? -19.300 -13.806 15.659 1.00 75.38 92 ALA A N 1
ATOM 715 C CA . ALA A 1 92 ? -18.769 -14.393 16.885 1.00 75.38 92 ALA A CA 1
ATOM 716 C C . ALA A 1 92 ? -18.262 -13.320 17.862 1.00 75.38 92 ALA A C 1
ATOM 718 O O . ALA A 1 92 ? -18.431 -13.459 19.076 1.00 75.38 92 ALA A O 1
ATOM 719 N N . LEU A 1 93 ? -17.637 -12.256 17.358 1.00 70.06 93 LEU A N 1
ATOM 720 C CA . LEU A 1 93 ? -17.147 -11.146 18.171 1.00 70.06 93 LEU A CA 1
ATOM 721 C C . LEU A 1 93 ? -18.304 -10.320 18.751 1.00 70.06 93 LEU A C 1
ATOM 723 O O . LEU A 1 93 ? -18.317 -10.058 19.956 1.00 70.06 93 LEU A O 1
ATOM 727 N N . GLU A 1 94 ? -19.296 -9.990 17.923 1.00 74.00 94 GLU A N 1
ATOM 728 C CA . GLU A 1 94 ? -20.529 -9.316 18.330 1.00 74.00 94 GLU A CA 1
ATOM 729 C C . GLU A 1 94 ? -21.240 -10.104 19.438 1.00 74.00 94 GLU A C 1
ATOM 731 O O . GLU A 1 94 ? -21.534 -9.555 20.502 1.00 74.00 94 GLU A O 1
ATOM 736 N N . ALA A 1 95 ? -21.433 -11.413 19.242 1.00 77.25 95 ALA A N 1
ATOM 737 C CA . ALA A 1 95 ? -22.087 -12.282 20.217 1.00 77.25 95 ALA A CA 1
ATOM 738 C C . ALA A 1 95 ? -21.344 -12.322 21.563 1.00 77.25 95 ALA A C 1
ATOM 740 O O . ALA A 1 95 ? -21.968 -12.166 22.613 1.00 77.25 95 ALA A O 1
ATOM 741 N N . ASN A 1 96 ? -20.014 -12.467 21.543 1.00 73.75 96 ASN A N 1
ATOM 742 C CA . ASN A 1 96 ? -19.203 -12.453 22.765 1.00 73.75 96 ASN A CA 1
ATOM 743 C C . ASN A 1 96 ? -19.295 -11.109 23.503 1.00 73.75 96 ASN A C 1
ATOM 745 O O . ASN A 1 96 ? -19.327 -11.070 24.733 1.00 73.75 96 ASN A O 1
ATOM 749 N N . GLN A 1 97 ? -19.337 -9.993 22.773 1.00 64.69 97 GLN A N 1
ATOM 750 C CA . GLN A 1 97 ? -19.416 -8.669 23.382 1.00 64.69 97 GLN A CA 1
ATOM 751 C C . GLN A 1 97 ? -20.806 -8.377 23.962 1.00 64.69 97 GLN A C 1
ATOM 753 O O . GLN A 1 97 ? -20.904 -7.779 25.035 1.00 64.69 97 GLN A O 1
ATOM 758 N N . VAL A 1 98 ? -21.877 -8.825 23.298 1.00 76.44 98 VAL A N 1
ATOM 759 C CA . VAL A 1 98 ? -23.245 -8.763 23.835 1.00 76.44 98 VAL A CA 1
ATOM 760 C C . VAL A 1 98 ? -23.353 -9.595 25.111 1.00 76.44 98 VAL A C 1
ATOM 762 O O . VAL A 1 98 ? -23.866 -9.096 26.111 1.00 76.44 98 VAL A O 1
ATOM 765 N N . GLU A 1 99 ? -22.805 -10.812 25.116 1.00 75.50 99 GLU A N 1
ATOM 766 C CA . GLU A 1 99 ? -22.782 -11.684 26.294 1.00 75.50 99 GLU A CA 1
ATOM 767 C C . GLU A 1 99 ? -21.977 -11.062 27.448 1.00 75.50 99 GLU A C 1
ATOM 769 O O . GLU A 1 99 ? -22.404 -11.108 28.601 1.00 75.50 99 GLU A O 1
ATOM 774 N N . ALA A 1 100 ? -20.858 -10.393 27.152 1.00 67.50 100 ALA A N 1
ATOM 775 C CA . ALA A 1 100 ? -20.088 -9.655 28.151 1.00 67.50 100 ALA A CA 1
ATOM 776 C C . ALA A 1 100 ? -20.885 -8.482 28.752 1.00 67.50 100 ALA A C 1
ATOM 778 O O . ALA A 1 100 ? -20.884 -8.299 29.970 1.00 67.50 100 ALA A O 1
ATOM 779 N N . ILE A 1 101 ? -21.601 -7.712 27.924 1.00 64.31 101 ILE A N 1
ATOM 780 C CA . ILE A 1 101 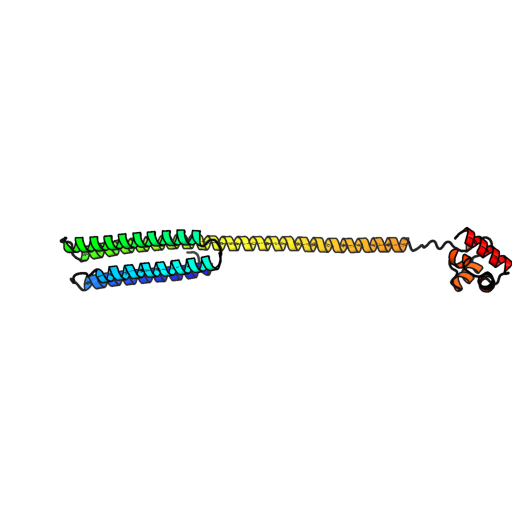? -22.473 -6.621 28.388 1.00 64.31 101 ILE A CA 1
ATOM 781 C C . ILE A 1 101 ? -23.630 -7.173 29.232 1.00 64.31 101 ILE A C 1
ATOM 783 O O . ILE A 1 101 ? -23.968 -6.587 30.257 1.00 64.31 101 ILE A O 1
ATOM 787 N N . GLU A 1 102 ? -24.207 -8.313 28.854 1.00 74.75 102 GLU A N 1
ATOM 788 C CA . GLU A 1 102 ? -25.256 -8.991 29.627 1.00 74.75 102 GLU A CA 1
ATOM 789 C C . GLU A 1 102 ? -24.751 -9.537 30.958 1.00 74.75 102 GLU A C 1
ATOM 791 O O . GLU A 1 102 ? -25.438 -9.424 31.972 1.00 74.75 102 GLU A O 1
ATOM 796 N N . ALA A 1 103 ? -23.534 -10.076 30.989 1.00 70.31 103 ALA A N 1
ATOM 797 C CA . ALA A 1 103 ? -22.894 -10.488 32.226 1.00 70.31 103 ALA A CA 1
ATOM 798 C C . ALA A 1 103 ? -22.665 -9.285 33.153 1.00 70.31 103 ALA A C 1
ATOM 800 O O . ALA A 1 103 ? -22.905 -9.388 34.355 1.00 70.31 103 ALA A O 1
ATOM 801 N N . ILE A 1 104 ? -22.249 -8.135 32.618 1.00 64.94 104 ILE A N 1
ATOM 802 C CA . ILE A 1 104 ? -22.105 -6.888 33.386 1.00 64.94 104 ILE A CA 1
ATOM 803 C C . ILE A 1 104 ? -23.470 -6.415 33.909 1.00 64.94 104 ILE A C 1
ATOM 805 O O . ILE A 1 104 ? -23.589 -6.091 35.089 1.00 64.94 104 ILE A O 1
ATOM 809 N N . GLU A 1 105 ? -24.507 -6.439 33.069 1.00 65.75 105 GLU A N 1
ATOM 810 C CA . GLU A 1 105 ? -25.885 -6.084 33.428 1.00 65.75 105 GLU A CA 1
ATOM 811 C C . GLU A 1 105 ? -26.435 -6.985 34.551 1.00 65.75 105 GLU A C 1
ATOM 813 O O . GLU A 1 105 ? -27.017 -6.492 35.519 1.00 65.75 105 GLU A O 1
ATOM 818 N N . ALA A 1 106 ? -26.195 -8.296 34.469 1.00 66.81 106 ALA A N 1
ATOM 819 C CA . ALA A 1 106 ? -26.615 -9.270 35.474 1.00 66.81 106 ALA A CA 1
ATOM 820 C C . ALA A 1 106 ? -25.863 -9.096 36.804 1.00 66.81 106 ALA A C 1
ATOM 822 O O . ALA A 1 106 ? -26.485 -9.098 37.866 1.00 66.81 106 ALA A O 1
ATOM 823 N N . ASN A 1 107 ? -24.545 -8.871 36.763 1.00 59.41 107 ASN A N 1
ATOM 824 C CA . ASN A 1 107 ? -23.747 -8.595 37.962 1.00 59.41 107 ASN A CA 1
ATOM 825 C C . ASN A 1 107 ? -24.147 -7.265 38.622 1.00 59.41 107 ASN A C 1
ATOM 827 O O . ASN A 1 107 ? -24.228 -7.193 39.847 1.00 59.41 107 ASN A O 1
ATOM 831 N N . ALA A 1 108 ? -24.477 -6.241 37.828 1.00 57.97 108 ALA A N 1
ATOM 832 C CA . ALA A 1 108 ? -24.998 -4.968 38.327 1.00 57.97 108 ALA A CA 1
ATOM 833 C C . ALA A 1 108 ? -26.394 -5.106 38.969 1.00 57.97 108 ALA A C 1
ATOM 835 O O . ALA A 1 108 ? -26.741 -4.340 39.867 1.00 57.97 108 ALA A O 1
ATOM 836 N N . GLN A 1 109 ? -27.201 -6.084 38.538 1.00 58.34 109 GLN A N 1
ATOM 837 C CA . GLN A 1 109 ? -28.509 -6.391 39.133 1.00 58.34 109 GLN A CA 1
ATOM 838 C C . GLN A 1 109 ? -28.417 -7.297 40.378 1.00 58.34 109 GLN A C 1
ATOM 840 O O . GLN A 1 109 ? -29.279 -7.199 41.255 1.00 58.34 109 GLN A O 1
ATOM 845 N N . GLU A 1 110 ? -27.399 -8.161 40.480 1.00 57.75 110 GLU A N 1
ATOM 846 C CA . GLU A 1 110 ? -27.222 -9.119 41.588 1.00 57.75 110 GLU A CA 1
ATOM 847 C C . GLU A 1 110 ? -26.270 -8.645 42.712 1.00 57.75 110 GLU A C 1
ATOM 849 O O . GLU A 1 110 ? -26.322 -9.191 43.819 1.00 57.75 110 GLU A O 1
ATOM 854 N N . GLY A 1 111 ? -25.419 -7.637 42.479 1.00 46.31 111 GLY A N 1
ATOM 855 C CA . GLY A 1 111 ? -24.267 -7.316 43.330 1.00 46.31 111 GLY A CA 1
ATOM 856 C C . GLY A 1 111 ? -24.259 -5.918 43.960 1.00 46.31 111 GLY A C 1
ATOM 857 O O . GLY A 1 111 ? -24.530 -4.909 43.331 1.00 46.31 111 GLY A O 1
ATOM 858 N N . SER A 1 112 ? -23.869 -5.871 45.231 1.00 47.91 112 SER A N 1
ATOM 859 C CA . SER A 1 112 ? -23.710 -4.709 46.119 1.00 47.91 112 SER A CA 1
ATOM 860 C C . SER A 1 112 ? -22.536 -3.752 45.776 1.00 47.91 112 SER A C 1
ATOM 862 O O . SER A 1 112 ? -22.091 -3.021 46.664 1.00 47.91 112 SER A O 1
ATOM 864 N N . GLU A 1 113 ? -21.992 -3.764 44.557 1.00 53.72 113 GLU A N 1
AT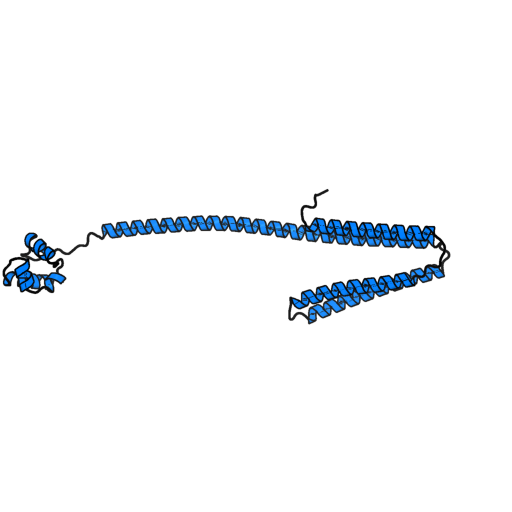OM 865 C CA . GLU A 1 113 ? -20.890 -2.868 44.155 1.00 53.72 113 GLU A CA 1
ATOM 866 C C . GLU A 1 113 ? -21.453 -1.480 43.815 1.00 53.72 113 GLU A C 1
ATOM 868 O O . GLU A 1 113 ? -22.505 -1.370 43.178 1.00 53.72 113 GLU A O 1
ATOM 873 N N . SER A 1 114 ? -20.815 -0.401 44.290 1.00 57.88 114 SER A N 1
ATOM 874 C CA . SER A 1 114 ? -21.271 0.938 43.916 1.00 57.88 114 SER A CA 1
ATOM 875 C C . SER A 1 114 ? -21.100 1.093 42.412 1.00 57.88 114 SER A C 1
ATOM 877 O O . SER A 1 114 ? -20.090 0.691 41.842 1.00 57.88 114 SER A O 1
ATOM 879 N N . VAL A 1 115 ? -22.092 1.700 41.770 1.00 57.28 115 VAL A N 1
ATOM 880 C CA . VAL A 1 115 ? -22.082 2.039 40.341 1.00 57.28 115 VAL A CA 1
ATOM 881 C C . VAL A 1 115 ? -20.748 2.691 39.914 1.00 57.28 115 VAL A C 1
ATOM 883 O O . VAL A 1 115 ? -20.283 2.463 38.802 1.00 57.28 115 VAL A O 1
ATOM 886 N N . ASP A 1 116 ? -20.079 3.397 40.831 1.00 60.88 116 ASP A N 1
ATOM 887 C CA . ASP A 1 116 ? -18.738 3.959 40.650 1.00 60.88 116 ASP A CA 1
ATOM 888 C C . ASP A 1 116 ? -17.618 2.927 40.401 1.00 60.88 116 ASP A C 1
ATOM 890 O O . ASP A 1 116 ? -16.798 3.151 39.514 1.00 60.88 116 ASP A O 1
ATOM 894 N N . GLU A 1 117 ? -17.576 1.798 41.121 1.00 64.25 117 GLU A N 1
ATOM 895 C CA . GLU A 1 117 ? -16.543 0.757 40.933 1.00 64.25 117 GLU A CA 1
ATOM 896 C C . GLU A 1 117 ? -16.739 0.008 39.602 1.00 64.25 117 GLU A C 1
ATOM 898 O O . GLU A 1 117 ? -15.771 -0.370 38.935 1.00 64.25 117 GLU A O 1
ATOM 903 N N . LEU A 1 118 ? -17.996 -0.156 39.170 1.00 65.69 118 LEU A N 1
ATOM 904 C CA . LEU A 1 118 ? -18.326 -0.705 37.853 1.00 65.69 118 LEU A CA 1
ATOM 905 C C . LEU A 1 118 ? -17.884 0.238 36.726 1.00 65.69 118 LEU A C 1
ATOM 907 O O . LEU A 1 118 ? -17.318 -0.223 35.735 1.00 65.69 118 LEU A O 1
ATOM 911 N N . PHE A 1 119 ? -18.094 1.549 36.878 1.00 66.38 119 PHE A N 1
ATOM 912 C CA . PHE A 1 119 ? -17.643 2.535 35.895 1.00 66.38 119 PHE A CA 1
ATOM 913 C C . PHE A 1 119 ? -16.119 2.641 35.817 1.00 66.38 119 PHE A C 1
ATOM 915 O O . PHE A 1 119 ? -15.590 2.695 34.707 1.00 66.38 119 PHE A O 1
ATOM 922 N N . GLU A 1 120 ? -15.405 2.601 36.947 1.00 71.94 120 GLU A N 1
ATOM 923 C CA . GLU A 1 120 ? -13.935 2.562 36.947 1.00 71.94 120 GLU A CA 1
ATOM 924 C C . GLU A 1 120 ? -13.408 1.343 36.186 1.00 71.94 120 GLU A C 1
ATOM 926 O O . GLU A 1 120 ? -12.541 1.487 35.325 1.00 71.94 120 GLU A O 1
ATOM 931 N N . ARG A 1 121 ? -13.989 0.159 36.416 1.00 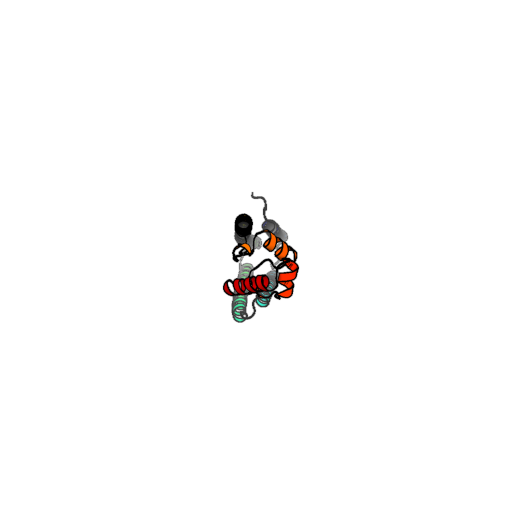70.38 121 ARG A N 1
ATOM 932 C CA . ARG A 1 121 ? -13.598 -1.066 35.707 1.00 70.38 121 ARG A CA 1
ATOM 933 C C . ARG A 1 121 ? -13.924 -1.013 34.210 1.00 70.38 121 ARG A C 1
ATOM 935 O O . ARG A 1 121 ? -13.132 -1.490 33.401 1.00 70.38 121 ARG A O 1
ATOM 942 N N . VAL A 1 122 ? -15.055 -0.422 33.818 1.00 62.91 122 VAL A N 1
ATOM 943 C CA . VAL A 1 122 ? -15.402 -0.223 32.398 1.00 62.91 122 VAL A CA 1
ATOM 944 C C . VAL A 1 122 ? -14.438 0.758 31.723 1.00 62.91 122 VAL A C 1
ATOM 946 O O . VAL A 1 122 ? -13.989 0.484 30.612 1.00 62.91 122 VAL A O 1
ATOM 949 N N . ILE A 1 123 ? -14.075 1.866 32.380 1.00 69.19 123 ILE A N 1
ATOM 950 C CA . ILE A 1 123 ? -13.073 2.810 31.860 1.00 69.19 123 ILE A CA 1
ATOM 951 C C . ILE A 1 123 ? -11.702 2.135 31.731 1.00 69.19 123 ILE A C 1
ATOM 953 O O . ILE A 1 123 ? -11.031 2.328 30.723 1.00 69.19 123 ILE A O 1
ATOM 957 N N . GLU A 1 124 ? -11.285 1.340 32.717 1.00 76.62 124 GLU A N 1
ATOM 958 C CA . GLU A 1 124 ? -10.000 0.630 32.700 1.00 76.62 124 GLU A CA 1
ATOM 959 C C . GLU A 1 124 ? -9.906 -0.341 31.513 1.00 76.62 124 GLU A C 1
ATOM 961 O O . GLU A 1 124 ? -8.966 -0.252 30.725 1.00 76.62 124 GLU A O 1
ATOM 966 N N . VAL A 1 125 ? -10.934 -1.171 31.304 1.00 75.62 125 VAL A N 1
ATOM 967 C CA . VAL A 1 125 ? -10.999 -2.101 30.164 1.00 75.62 125 VAL A CA 1
ATOM 968 C C . VAL A 1 125 ? -11.036 -1.358 28.824 1.00 75.62 125 VAL A C 1
ATOM 970 O O . VAL A 1 125 ? -10.388 -1.782 27.868 1.00 75.62 125 VAL A O 1
ATOM 973 N N . LEU A 1 126 ? -11.768 -0.244 28.732 1.00 68.06 126 LEU A N 1
ATOM 974 C CA . LEU A 1 126 ? -11.805 0.569 27.513 1.00 68.06 126 LEU A CA 1
ATOM 975 C C . LEU A 1 126 ? -10.450 1.220 27.212 1.00 68.06 12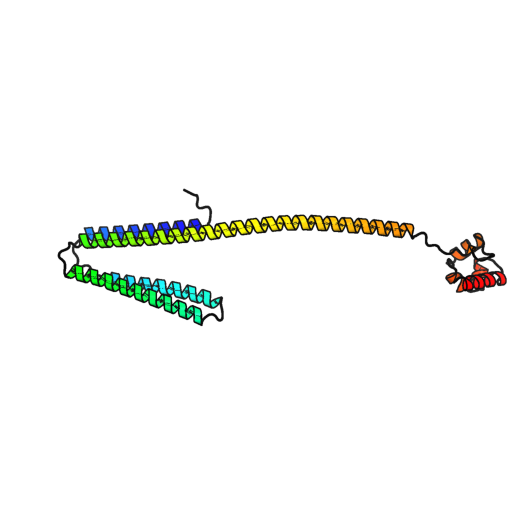6 LEU A C 1
ATOM 977 O O . LEU A 1 126 ? -10.051 1.230 26.050 1.00 68.06 126 LEU A O 1
ATOM 981 N N . ASN A 1 127 ? -9.736 1.721 28.226 1.00 73.25 127 ASN A N 1
ATOM 982 C CA . ASN A 1 127 ? -8.392 2.280 28.053 1.00 73.25 127 ASN A CA 1
ATOM 983 C C . ASN A 1 127 ? -7.420 1.207 27.540 1.00 73.25 127 ASN A C 1
ATOM 985 O O . ASN A 1 127 ? -6.724 1.448 26.559 1.00 73.25 127 ASN A O 1
ATOM 989 N N . GLU A 1 128 ? -7.408 0.015 28.152 1.00 75.56 128 GLU A N 1
ATOM 990 C CA . GLU A 1 128 ? -6.544 -1.094 27.717 1.00 75.56 128 GLU A CA 1
ATOM 991 C C . GLU A 1 128 ? -6.848 -1.523 26.274 1.00 75.56 128 GLU A C 1
ATOM 993 O O . GLU A 1 128 ? -5.932 -1.755 25.484 1.00 75.56 128 GLU A O 1
ATOM 998 N N . GLN A 1 129 ? -8.129 -1.584 25.890 1.00 67.25 129 GLN A N 1
ATOM 999 C CA . GLN A 1 129 ? -8.521 -1.889 24.511 1.00 67.25 129 GLN A CA 1
ATOM 1000 C C . GLN A 1 129 ? -8.100 -0.787 23.530 1.00 67.25 129 GLN A C 1
ATOM 1002 O O . GLN A 1 129 ? -7.629 -1.094 22.436 1.00 67.25 129 GLN A O 1
ATOM 1007 N N . PHE A 1 130 ? -8.232 0.487 23.907 1.00 68.56 130 PHE A N 1
ATOM 1008 C CA . PHE A 1 130 ? -7.775 1.605 23.080 1.00 68.56 130 PHE A CA 1
ATOM 1009 C C . PHE A 1 130 ? -6.257 1.608 22.901 1.00 68.56 130 PHE A C 1
ATOM 1011 O O . PHE A 1 130 ? -5.785 1.833 21.787 1.00 68.56 130 PHE A O 1
ATOM 1018 N N . GLU A 1 131 ? -5.495 1.339 23.962 1.00 76.06 131 GLU A N 1
ATOM 1019 C CA . GLU A 1 131 ? -4.037 1.210 23.893 1.00 76.06 131 GLU A CA 1
ATOM 1020 C C . GLU A 1 131 ? -3.630 0.045 22.985 1.00 76.06 131 GLU A C 1
ATOM 1022 O O . GLU A 1 131 ? -2.807 0.237 22.093 1.00 76.06 131 GLU A O 1
ATOM 1027 N N . ALA A 1 132 ? -4.273 -1.120 23.113 1.00 73.38 132 ALA A N 1
ATOM 1028 C CA . ALA A 1 132 ? -4.011 -2.266 22.243 1.00 73.38 132 ALA A CA 1
ATOM 1029 C C . ALA A 1 132 ? -4.298 -1.966 20.758 1.00 73.38 132 ALA A C 1
ATOM 1031 O O . ALA A 1 132 ? -3.536 -2.373 19.880 1.00 73.38 132 ALA A O 1
ATOM 1032 N N . VAL A 1 133 ? -5.375 -1.228 20.463 1.00 67.94 133 VAL A N 1
ATOM 1033 C CA . VAL A 1 133 ? -5.711 -0.796 19.095 1.00 67.94 133 VAL A CA 1
ATOM 1034 C C . VAL A 1 133 ? -4.711 0.238 18.572 1.00 67.94 133 VAL A C 1
ATOM 1036 O O . VAL A 1 133 ? -4.321 0.169 17.407 1.00 67.94 133 VAL A O 1
ATOM 1039 N N . LEU A 1 134 ? -4.278 1.187 19.406 1.00 69.19 134 LEU A N 1
ATOM 1040 C CA . LEU A 1 134 ? -3.273 2.183 19.030 1.00 69.19 134 LEU A CA 1
ATOM 1041 C C . LEU A 1 134 ? -1.908 1.548 18.758 1.00 69.19 134 LEU A C 1
ATOM 1043 O O . LEU A 1 134 ? -1.257 1.942 17.790 1.00 69.19 134 LEU A O 1
ATOM 1047 N N . ASP A 1 135 ? -1.500 0.564 19.557 1.00 73.31 135 ASP A N 1
ATOM 1048 C CA . ASP A 1 135 ? -0.259 -0.183 19.346 1.00 73.31 135 ASP A CA 1
ATOM 1049 C C . ASP A 1 135 ? -0.329 -1.017 18.062 1.00 73.31 135 ASP A C 1
ATOM 1051 O O . ASP A 1 135 ? 0.557 -0.910 17.215 1.00 73.31 135 ASP A O 1
ATOM 1055 N N . ALA A 1 136 ? -1.425 -1.748 17.835 1.00 72.19 136 ALA A N 1
ATOM 1056 C CA . ALA A 1 136 ? -1.627 -2.478 16.583 1.00 72.19 136 ALA A CA 1
ATOM 1057 C C . ALA A 1 136 ? -1.607 -1.541 15.360 1.00 72.19 136 ALA A C 1
ATOM 1059 O O . ALA A 1 136 ? -1.012 -1.853 14.328 1.00 72.19 136 ALA A O 1
ATOM 1060 N N . HIS A 1 137 ? -2.220 -0.360 15.474 1.00 63.31 137 HIS A N 1
ATOM 1061 C CA . HIS A 1 137 ? -2.188 0.655 14.424 1.00 63.31 137 HIS A CA 1
ATOM 1062 C C . HIS A 1 137 ? -0.775 1.221 14.210 1.00 63.31 137 HIS A C 1
ATOM 1064 O O . HIS A 1 137 ? -0.383 1.487 13.073 1.00 63.31 137 HIS A O 1
ATOM 1070 N N . ALA A 1 138 ? 0.003 1.414 15.277 1.00 72.56 138 ALA A N 1
ATOM 1071 C CA . ALA A 1 138 ? 1.387 1.869 15.188 1.00 72.56 138 ALA A CA 1
ATOM 1072 C C . ALA A 1 138 ? 2.290 0.830 14.502 1.00 72.56 138 ALA A C 1
ATOM 1074 O O . ALA A 1 138 ? 3.117 1.207 13.671 1.00 72.56 138 ALA A O 1
ATOM 1075 N N . ASP A 1 139 ? 2.087 -0.459 14.778 1.00 71.00 139 ASP A N 1
ATOM 1076 C CA . ASP A 1 139 ? 2.804 -1.550 14.112 1.00 71.00 139 ASP A CA 1
ATOM 1077 C C . ASP A 1 139 ? 2.491 -1.593 12.608 1.00 71.00 139 ASP A C 1
ATOM 1079 O O . ASP A 1 139 ? 3.402 -1.658 11.778 1.00 71.00 139 ASP A O 1
ATOM 1083 N N . VAL A 1 140 ? 1.209 -1.476 12.236 1.00 68.88 140 VAL A N 1
ATOM 1084 C CA . VAL A 1 140 ? 0.779 -1.405 10.827 1.00 68.88 140 VAL A CA 1
ATOM 1085 C C . VAL A 1 140 ? 1.341 -0.161 10.136 1.00 68.88 140 VAL A C 1
ATOM 1087 O O . VAL A 1 140 ? 1.801 -0.245 8.994 1.00 68.88 140 VAL A O 1
ATOM 1090 N N . GLN A 1 141 ? 1.347 0.990 10.815 1.00 68.75 141 GLN A N 1
ATOM 1091 C CA . GLN A 1 141 ? 1.966 2.211 10.302 1.00 68.75 141 GLN A CA 1
ATOM 1092 C C . GLN A 1 141 ? 3.456 1.983 10.026 1.00 68.75 141 GLN A C 1
ATOM 1094 O O . GLN A 1 141 ? 3.925 2.358 8.954 1.00 68.75 141 GLN A O 1
ATOM 1099 N N . GLY A 1 142 ? 4.188 1.390 10.974 1.00 72.50 142 GLY A N 1
ATOM 1100 C CA . GLY A 1 142 ? 5.616 1.109 10.832 1.00 72.50 142 GLY A CA 1
ATOM 1101 C C . GLY A 1 142 ? 5.901 0.255 9.602 1.00 72.50 142 GLY A C 1
ATOM 1102 O O . GLY A 1 142 ? 6.668 0.673 8.740 1.00 72.50 142 GLY A O 1
ATOM 1103 N N . GLN A 1 143 ? 5.191 -0.868 9.465 1.00 68.31 143 GLN A N 1
ATOM 1104 C CA . GLN A 1 143 ? 5.325 -1.764 8.311 1.00 68.31 143 GLN A CA 1
ATOM 1105 C C . GLN A 1 143 ? 4.968 -1.080 6.987 1.00 68.31 143 GLN A C 1
ATOM 1107 O O . GLN A 1 143 ? 5.623 -1.306 5.975 1.00 68.31 143 GLN A O 1
ATOM 1112 N N . THR A 1 144 ? 3.935 -0.234 6.980 1.00 64.38 144 THR A N 1
ATOM 1113 C CA . THR A 1 144 ? 3.501 0.467 5.764 1.00 64.38 144 THR A CA 1
ATOM 1114 C C . THR A 1 144 ? 4.505 1.538 5.345 1.00 64.38 144 THR A C 1
ATOM 1116 O O . THR A 1 144 ? 4.787 1.677 4.160 1.00 64.38 144 THR A O 1
ATOM 1119 N N . VAL A 1 145 ? 5.040 2.306 6.299 1.00 75.19 145 VAL A N 1
ATOM 1120 C CA . VAL A 1 145 ? 6.052 3.334 6.018 1.00 75.19 145 VAL A CA 1
ATOM 1121 C C . VAL A 1 145 ? 7.340 2.683 5.524 1.00 75.19 145 VAL A C 1
ATOM 1123 O O . VAL A 1 145 ? 7.840 3.096 4.486 1.00 75.19 145 VAL A O 1
ATOM 1126 N N . GLU A 1 146 ? 7.811 1.633 6.196 1.00 75.62 146 GLU A N 1
ATOM 1127 C CA . GLU A 1 146 ? 9.007 0.883 5.794 1.00 75.62 146 GLU A CA 1
ATOM 1128 C C . GLU A 1 146 ? 8.847 0.288 4.387 1.00 75.62 146 GLU A C 1
ATOM 1130 O O . GLU A 1 146 ? 9.703 0.487 3.533 1.00 75.62 146 GLU A O 1
ATOM 1135 N N . ALA A 1 147 ? 7.699 -0.328 4.082 1.00 67.94 147 ALA A N 1
ATOM 1136 C CA . ALA A 1 147 ? 7.429 -0.868 2.749 1.00 67.94 147 ALA A CA 1
ATOM 1137 C C . ALA A 1 147 ? 7.416 0.205 1.641 1.00 67.94 147 ALA A C 1
ATOM 1139 O O . ALA A 1 147 ? 7.800 -0.075 0.504 1.00 67.94 147 ALA A O 1
ATOM 1140 N N . VAL A 1 148 ? 6.954 1.422 1.948 1.00 66.94 148 VAL A N 1
ATOM 1141 C CA . VAL A 1 148 ? 6.968 2.548 1.001 1.00 66.94 148 VAL A CA 1
ATOM 1142 C C . VAL A 1 148 ? 8.384 3.098 0.826 1.00 66.94 148 VAL A C 1
ATOM 1144 O O . VAL A 1 148 ? 8.791 3.327 -0.309 1.00 66.94 148 VAL A O 1
ATOM 1147 N N . GLU A 1 149 ? 9.140 3.263 1.911 1.00 75.62 149 GLU A N 1
ATOM 1148 C CA . GLU A 1 149 ? 10.538 3.715 1.866 1.00 75.62 149 GLU A CA 1
ATOM 1149 C C . GLU A 1 149 ? 11.426 2.717 1.100 1.00 75.62 149 GLU A C 1
ATOM 1151 O O . GLU A 1 149 ? 12.235 3.121 0.265 1.00 75.62 149 GLU A O 1
ATOM 1156 N N . ASP A 1 150 ? 11.216 1.413 1.292 1.00 76.00 150 ASP A N 1
ATOM 1157 C CA . ASP A 1 150 ? 11.897 0.360 0.532 1.00 76.00 150 ASP A CA 1
ATOM 1158 C C . ASP A 1 150 ? 11.556 0.423 -0.964 1.00 76.00 150 ASP A C 1
ATOM 1160 O O . ASP A 1 150 ? 12.423 0.242 -1.822 1.00 76.00 150 ASP A O 1
ATOM 1164 N N . LEU A 1 151 ? 10.291 0.679 -1.312 1.00 70.00 151 LEU A N 1
ATOM 1165 C CA . LEU A 1 151 ? 9.870 0.865 -2.703 1.00 70.00 151 LEU A CA 1
ATOM 1166 C C . LEU A 1 151 ? 10.543 2.082 -3.342 1.00 70.00 151 LEU A C 1
ATOM 1168 O O . LEU A 1 151 ? 11.008 1.987 -4.477 1.00 70.00 151 LEU A O 1
ATOM 1172 N N . GLU A 1 152 ? 10.606 3.204 -2.627 1.00 70.81 152 GLU A N 1
ATOM 1173 C CA . GLU A 1 152 ? 11.288 4.417 -3.085 1.00 70.81 152 GLU A CA 1
ATOM 1174 C C . GLU A 1 152 ? 12.785 4.157 -3.303 1.00 70.81 152 GLU A C 1
ATOM 1176 O O . GLU A 1 152 ? 13.299 4.455 -4.381 1.00 70.81 152 GLU A O 1
ATOM 1181 N N . GLY A 1 153 ? 13.458 3.498 -2.355 1.00 77.94 153 GLY A N 1
ATOM 1182 C CA . GLY A 1 153 ? 14.870 3.129 -2.488 1.00 77.94 153 GLY A CA 1
ATOM 1183 C C . GLY A 1 153 ? 15.145 2.219 -3.691 1.00 77.94 153 GLY A C 1
ATOM 1184 O O . GLY A 1 153 ? 16.073 2.468 -4.460 1.00 77.94 153 GLY A O 1
ATOM 1185 N N . ASN A 1 154 ? 14.298 1.210 -3.917 1.00 72.38 154 ASN A N 1
ATOM 1186 C CA . ASN A 1 154 ? 14.413 0.327 -5.083 1.00 72.38 154 ASN A CA 1
ATOM 1187 C C . ASN A 1 154 ? 14.204 1.076 -6.413 1.00 72.38 154 ASN A C 1
ATOM 1189 O O . ASN A 1 154 ? 14.840 0.752 -7.416 1.00 72.38 154 ASN A O 1
ATOM 1193 N N . LEU A 1 155 ? 13.307 2.067 -6.447 1.00 72.69 155 LEU A N 1
ATOM 1194 C CA . LEU A 1 155 ? 13.074 2.888 -7.639 1.00 72.69 155 LEU A CA 1
ATOM 1195 C C . LEU A 1 155 ? 14.255 3.817 -7.936 1.00 72.69 155 LEU A C 1
ATOM 1197 O O . LEU A 1 155 ? 14.624 3.962 -9.102 1.00 72.69 155 LEU A O 1
ATOM 1201 N N . GLU A 1 156 ? 14.859 4.417 -6.909 1.00 83.19 156 GLU A N 1
ATOM 1202 C CA . GLU A 1 156 ? 16.072 5.228 -7.057 1.00 83.19 156 GLU A CA 1
ATOM 1203 C C . GLU A 1 156 ? 17.249 4.391 -7.575 1.00 83.19 156 GLU A C 1
ATOM 1205 O O . GLU A 1 156 ? 17.970 4.821 -8.477 1.00 83.19 156 GLU A O 1
ATOM 1210 N N . GLU A 1 157 ? 17.415 3.170 -7.061 1.00 85.19 157 GLU A N 1
ATOM 1211 C CA . GLU A 1 157 ? 18.460 2.249 -7.514 1.00 85.19 157 GLU A CA 1
ATOM 1212 C C . GLU A 1 157 ? 18.242 1.821 -8.974 1.00 85.19 157 GLU A C 1
ATOM 1214 O O . GLU A 1 157 ? 19.170 1.889 -9.784 1.00 85.19 157 GLU A O 1
ATOM 1219 N N . LEU A 1 158 ? 17.000 1.491 -9.352 1.00 83.25 158 LEU A N 1
ATOM 1220 C CA . LEU A 1 158 ? 16.630 1.190 -10.738 1.00 83.25 158 LEU A CA 1
ATOM 1221 C C . LEU A 1 158 ? 16.904 2.380 -11.671 1.00 83.25 158 LEU A C 1
ATOM 1223 O O . LEU A 1 158 ? 17.390 2.200 -12.789 1.00 83.25 158 LEU A O 1
ATOM 1227 N N . GLN A 1 159 ? 16.594 3.601 -11.228 1.00 81.50 159 GLN A N 1
ATOM 1228 C CA . GLN A 1 159 ? 16.862 4.810 -12.000 1.00 81.50 159 GLN A CA 1
ATOM 1229 C C . GLN A 1 159 ? 18.368 5.015 -12.203 1.00 81.50 159 GLN A C 1
ATOM 1231 O O . GLN A 1 159 ? 18.797 5.292 -13.324 1.00 81.50 159 GLN A O 1
ATOM 1236 N N . ALA A 1 160 ? 19.177 4.837 -11.158 1.00 89.50 160 ALA A N 1
ATOM 1237 C CA . ALA A 1 160 ? 20.631 4.949 -11.248 1.00 89.50 160 ALA A CA 1
ATOM 1238 C C . ALA A 1 160 ? 21.244 3.878 -12.171 1.00 89.50 160 ALA A C 1
ATOM 1240 O O . ALA A 1 160 ? 22.162 4.162 -12.952 1.00 89.50 160 ALA A O 1
ATOM 1241 N N . GLU A 1 161 ? 20.723 2.649 -12.126 1.00 89.75 161 GLU A N 1
ATOM 1242 C CA . GLU A 1 161 ? 21.125 1.575 -13.036 1.00 89.75 161 GLU A CA 1
ATOM 1243 C C . GLU A 1 161 ? 20.755 1.910 -14.487 1.00 89.75 161 GLU A C 1
ATOM 1245 O O . GLU A 1 161 ? 21.581 1.749 -15.391 1.00 89.75 161 GLU A O 1
ATOM 1250 N N . PHE A 1 162 ? 19.555 2.452 -14.713 1.00 86.38 162 PHE A N 1
ATOM 1251 C CA . PHE A 1 162 ? 19.112 2.900 -16.030 1.00 86.38 162 PHE A CA 1
ATOM 1252 C C . PHE A 1 162 ? 19.999 4.020 -16.585 1.00 86.38 162 PHE A C 1
ATOM 1254 O O . PHE A 1 162 ? 20.432 3.933 -17.731 1.00 86.38 162 PHE A O 1
ATOM 1261 N N . GLU A 1 163 ? 20.326 5.038 -15.784 1.00 89.88 163 GLU A N 1
ATOM 1262 C CA . GLU A 1 163 ? 21.241 6.118 -16.182 1.00 89.88 163 GLU A CA 1
ATOM 1263 C C . GLU A 1 163 ? 22.629 5.577 -16.552 1.00 89.88 163 GLU A C 1
ATOM 1265 O O . GLU A 1 163 ? 23.200 5.959 -17.575 1.00 89.88 163 GLU A O 1
ATOM 1270 N N . THR A 1 164 ? 23.146 4.629 -15.769 1.00 90.75 164 THR A N 1
ATOM 1271 C CA . THR A 1 164 ? 24.438 3.981 -16.038 1.00 90.75 164 THR A CA 1
ATOM 1272 C C . THR A 1 164 ? 24.408 3.174 -17.337 1.00 90.75 164 THR A C 1
ATOM 1274 O O . THR A 1 164 ? 25.338 3.249 -18.144 1.00 90.75 164 THR A O 1
ATOM 1277 N N . GLN A 1 165 ? 23.340 2.407 -17.565 1.00 87.06 165 GLN A N 1
ATOM 1278 C CA . GLN A 1 165 ? 23.161 1.625 -18.786 1.00 87.06 165 GLN A CA 1
ATOM 1279 C C . GLN A 1 165 ? 23.020 2.534 -20.011 1.00 87.06 165 GLN A C 1
ATOM 1281 O O . GLN A 1 165 ? 23.590 2.248 -21.064 1.00 87.06 165 GLN A O 1
ATOM 1286 N N . PHE A 1 166 ? 22.300 3.645 -19.867 1.00 86.00 166 PHE A N 1
ATOM 1287 C CA . PHE A 1 166 ? 22.112 4.617 -20.933 1.00 86.00 166 PHE A CA 1
ATOM 1288 C C . PHE A 1 166 ? 23.430 5.300 -21.311 1.00 86.00 166 PHE A C 1
ATOM 1290 O O . PHE A 1 166 ? 23.741 5.403 -22.494 1.00 86.00 166 PHE A O 1
ATOM 1297 N N . ALA A 1 167 ? 24.252 5.670 -20.325 1.00 88.94 167 ALA A N 1
ATOM 1298 C CA . ALA A 1 167 ? 25.583 6.220 -20.570 1.00 88.94 167 ALA A CA 1
ATOM 1299 C C . ALA A 1 167 ? 26.491 5.232 -21.330 1.00 88.94 167 ALA A C 1
ATOM 1301 O O . ALA A 1 167 ? 27.155 5.619 -22.290 1.00 88.94 167 ALA A O 1
ATOM 1302 N N . GLN A 1 168 ? 26.480 3.944 -20.961 1.00 88.06 168 GLN A N 1
ATOM 1303 C CA . GLN A 1 168 ? 27.220 2.909 -21.702 1.00 88.06 168 GLN A CA 1
ATOM 1304 C C . GLN A 1 168 ? 26.699 2.725 -23.130 1.00 88.06 168 GLN A C 1
ATOM 1306 O O . GLN A 1 168 ? 27.477 2.486 -24.052 1.00 88.06 168 GLN A O 1
ATOM 1311 N N . PHE A 1 169 ? 25.383 2.821 -23.323 1.00 87.50 169 PHE A N 1
ATOM 1312 C CA . PHE A 1 169 ? 24.781 2.739 -24.647 1.00 87.50 169 PHE A CA 1
ATOM 1313 C C . PHE A 1 169 ? 25.186 3.927 -25.528 1.00 87.50 169 PHE A C 1
ATOM 1315 O O . PHE A 1 169 ? 25.526 3.727 -26.692 1.00 87.50 169 PHE A O 1
ATOM 1322 N N . GLU A 1 170 ? 25.193 5.148 -24.988 1.00 86.25 170 GLU A N 1
ATOM 1323 C CA . GLU A 1 170 ? 25.674 6.336 -25.704 1.00 86.25 170 GLU A CA 1
ATOM 1324 C C . GLU A 1 170 ? 27.157 6.219 -26.081 1.00 86.25 170 GLU A C 1
ATOM 1326 O O . GLU A 1 170 ? 27.537 6.567 -27.203 1.00 86.25 170 GLU A O 1
ATOM 1331 N N . GLU A 1 171 ? 27.989 5.682 -25.186 1.00 88.81 171 GLU A N 1
ATOM 1332 C CA . GLU A 1 171 ? 29.406 5.427 -25.461 1.00 88.81 171 GLU A CA 1
ATOM 1333 C C . GLU A 1 171 ? 29.576 4.404 -26.597 1.00 88.81 171 GLU A C 1
ATOM 1335 O O . GLU A 1 171 ? 30.253 4.698 -27.581 1.00 88.81 171 GLU A O 1
ATOM 1340 N N . GLN A 1 172 ? 28.874 3.265 -26.543 1.00 85.44 172 GLN A N 1
ATOM 1341 C CA . GLN A 1 172 ? 28.886 2.267 -27.625 1.00 85.44 172 GLN A CA 1
ATOM 1342 C C . GLN A 1 172 ? 28.354 2.818 -28.949 1.00 85.44 172 GLN A C 1
ATOM 1344 O O . GLN A 1 172 ? 28.884 2.495 -30.009 1.00 85.44 172 GLN A O 1
ATOM 1349 N N . ALA A 1 173 ? 27.301 3.636 -28.918 1.00 85.06 173 ALA A N 1
ATOM 1350 C CA . ALA A 1 173 ? 26.750 4.251 -30.120 1.00 85.06 173 ALA A CA 1
ATOM 1351 C C . ALA A 1 173 ? 27.756 5.218 -30.763 1.00 85.06 173 ALA A C 1
ATOM 1353 O O . ALA A 1 173 ? 27.884 5.244 -31.988 1.00 85.06 173 ALA A O 1
ATOM 1354 N N . THR A 1 174 ? 28.492 5.967 -29.939 1.00 87.38 174 THR A N 1
ATOM 1355 C CA . THR A 1 174 ? 29.564 6.865 -30.388 1.00 87.38 174 THR A CA 1
ATOM 1356 C C . THR A 1 174 ? 30.733 6.075 -30.976 1.00 87.38 174 THR A C 1
ATOM 1358 O O . THR A 1 174 ? 31.226 6.411 -32.050 1.00 87.38 174 THR A O 1
ATOM 1361 N N . GLU A 1 175 ? 31.146 4.992 -30.317 1.00 85.25 175 GLU A N 1
ATOM 1362 C CA . GLU A 1 175 ? 32.223 4.113 -30.784 1.00 85.25 175 GLU A CA 1
ATOM 1363 C C . GLU A 1 175 ? 31.846 3.412 -32.102 1.00 85.25 175 GLU A C 1
ATOM 1365 O O . GLU A 1 175 ? 32.654 3.328 -33.024 1.00 85.25 175 GLU A O 1
ATOM 1370 N N . LEU A 1 176 ? 30.585 2.989 -32.248 1.00 82.38 176 LEU A N 1
ATOM 1371 C CA . LEU A 1 176 ? 30.062 2.421 -33.490 1.00 82.38 176 LEU A CA 1
ATOM 1372 C C . LEU A 1 176 ? 30.026 3.454 -34.622 1.00 82.38 176 LEU A C 1
ATOM 1374 O O . LEU A 1 176 ? 30.355 3.116 -35.756 1.00 82.38 176 LEU A O 1
ATOM 1378 N N . GLN A 1 177 ? 29.632 4.699 -34.336 1.00 81.94 177 GLN A N 1
ATOM 1379 C CA . GLN A 1 177 ? 29.677 5.782 -35.322 1.00 81.94 177 GLN A CA 1
ATOM 1380 C C . GLN A 1 177 ? 31.103 6.051 -35.795 1.00 81.94 177 GLN A C 1
ATOM 1382 O O . GLN A 1 177 ? 31.317 6.109 -37.003 1.00 81.94 177 GLN A O 1
ATOM 1387 N N . GLN A 1 178 ? 32.067 6.136 -34.874 1.00 84.81 178 GLN A N 1
ATOM 1388 C CA . GLN A 1 178 ? 33.482 6.280 -35.228 1.00 84.81 178 GLN A CA 1
ATOM 1389 C C . GLN A 1 178 ? 33.973 5.099 -36.059 1.00 84.81 178 GLN A C 1
ATOM 1391 O O . GLN A 1 178 ? 34.589 5.301 -37.093 1.00 84.81 178 GLN A O 1
ATOM 1396 N N . HIS A 1 179 ? 33.626 3.868 -35.682 1.00 84.44 179 HIS A N 1
ATOM 1397 C CA . HIS A 1 179 ? 34.004 2.691 -36.458 1.00 84.44 179 HIS A CA 1
ATOM 1398 C C . HIS A 1 179 ? 33.415 2.703 -37.878 1.00 84.44 179 HIS A C 1
ATOM 1400 O O . HIS A 1 179 ? 34.055 2.250 -38.824 1.00 84.44 179 HIS A O 1
ATOM 1406 N N . VAL A 1 180 ? 32.191 3.210 -38.043 1.00 80.94 180 VAL A N 1
ATOM 1407 C CA . VAL A 1 180 ? 31.562 3.377 -39.359 1.00 80.94 180 VAL A CA 1
ATOM 1408 C C . VAL A 1 180 ? 32.235 4.487 -40.167 1.00 80.94 180 VAL A C 1
ATOM 1410 O O . VAL A 1 180 ? 32.396 4.306 -41.372 1.00 80.94 180 VAL A O 1
ATOM 1413 N N . GLU A 1 181 ? 32.632 5.597 -39.540 1.00 79.50 181 GLU A N 1
ATOM 1414 C CA . GLU A 1 181 ? 33.429 6.653 -40.185 1.00 79.50 181 GLU A CA 1
ATOM 1415 C C . GLU A 1 181 ? 34.805 6.128 -40.612 1.00 79.50 181 GLU A C 1
ATOM 1417 O O . GLU A 1 181 ? 35.155 6.267 -41.779 1.00 79.50 181 GLU A O 1
ATOM 1422 N N . ASP A 1 182 ? 35.519 5.419 -39.738 1.00 82.25 182 ASP A N 1
ATOM 1423 C CA . ASP A 1 182 ? 36.814 4.805 -40.052 1.00 82.25 182 ASP A CA 1
ATOM 1424 C C . ASP A 1 182 ? 36.690 3.794 -41.204 1.00 82.25 182 ASP A C 1
ATOM 1426 O O . ASP A 1 182 ? 37.470 3.822 -42.151 1.00 82.25 182 ASP A O 1
ATOM 1430 N N . MET A 1 183 ? 35.666 2.929 -41.188 1.00 80.25 183 MET A N 1
ATOM 1431 C CA . MET A 1 183 ? 35.397 2.023 -42.312 1.00 80.25 183 MET A CA 1
ATOM 1432 C C . MET A 1 183 ? 35.050 2.777 -43.599 1.00 80.25 183 MET A C 1
ATOM 1434 O O . MET A 1 183 ? 35.354 2.295 -44.690 1.00 80.25 183 MET A O 1
ATOM 1438 N N . HIS A 1 184 ? 34.354 3.912 -43.503 1.00 76.75 184 HIS A N 1
ATOM 1439 C CA . HIS A 1 184 ? 34.023 4.728 -44.665 1.00 76.75 184 HIS A CA 1
ATOM 1440 C C . HIS A 1 184 ? 35.280 5.351 -45.270 1.00 76.75 184 HIS A C 1
ATOM 1442 O O . HIS A 1 184 ? 35.430 5.307 -46.489 1.00 76.75 184 HIS A O 1
ATOM 1448 N N . ASP A 1 185 ? 36.184 5.853 -44.431 1.00 77.94 185 ASP A N 1
ATOM 1449 C CA . ASP A 1 185 ? 37.475 6.394 -44.844 1.00 77.94 185 ASP A CA 1
ATOM 1450 C C . ASP A 1 185 ? 38.377 5.296 -45.429 1.00 77.94 185 ASP A C 1
ATOM 1452 O O . ASP A 1 185 ? 38.941 5.493 -46.502 1.00 77.94 185 ASP A O 1
ATOM 1456 N N . ASP A 1 186 ? 38.424 4.103 -44.826 1.00 79.12 186 ASP A N 1
ATOM 1457 C CA . ASP A 1 186 ? 39.137 2.940 -45.374 1.00 79.12 186 ASP A CA 1
ATOM 1458 C C . ASP A 1 186 ? 38.577 2.530 -46.747 1.00 79.12 186 ASP A C 1
ATOM 1460 O O . ASP A 1 186 ? 39.325 2.249 -47.684 1.00 79.12 186 ASP A O 1
ATOM 1464 N N . ILE A 1 187 ? 37.247 2.495 -46.903 1.00 74.50 187 ILE A N 1
ATOM 1465 C CA . ILE A 1 187 ? 36.596 2.195 -48.187 1.00 74.50 187 ILE A CA 1
ATOM 1466 C C . ILE A 1 187 ? 36.871 3.303 -49.205 1.00 74.50 187 ILE A C 1
ATOM 1468 O O . ILE A 1 187 ? 37.075 2.992 -50.377 1.00 74.50 187 ILE A O 1
ATOM 1472 N N . ALA A 1 188 ? 36.875 4.569 -48.790 1.00 70.00 188 ALA A N 1
ATOM 1473 C CA . ALA A 1 188 ? 37.196 5.697 -49.653 1.00 70.00 188 ALA A CA 1
ATOM 1474 C C . ALA A 1 188 ? 38.666 5.661 -50.093 1.00 70.00 188 ALA A C 1
ATOM 1476 O O . ALA A 1 188 ? 38.942 5.886 -51.265 1.00 70.00 188 ALA A O 1
ATOM 1477 N N . GLU A 1 189 ? 39.595 5.297 -49.208 1.00 68.50 189 GLU A N 1
ATOM 1478 C CA . GLU A 1 189 ? 41.012 5.127 -49.532 1.00 68.50 189 GLU A CA 1
ATOM 1479 C C . GLU A 1 189 ? 41.242 3.914 -50.443 1.00 68.50 189 GLU A C 1
ATOM 1481 O O . GLU A 1 189 ? 42.012 3.996 -51.399 1.00 68.50 189 GLU A O 1
ATOM 1486 N N . ILE A 1 190 ? 40.538 2.800 -50.212 1.00 66.50 190 ILE A N 1
ATOM 1487 C CA . ILE A 1 190 ? 40.544 1.645 -51.120 1.00 66.50 190 ILE A CA 1
ATOM 1488 C C . ILE A 1 190 ? 39.951 2.034 -52.474 1.00 66.50 190 ILE A C 1
ATOM 1490 O O . ILE A 1 190 ? 40.495 1.638 -53.501 1.00 66.50 190 ILE A O 1
ATOM 1494 N N . ALA A 1 191 ? 38.866 2.809 -52.500 1.00 60.28 191 ALA A N 1
ATOM 1495 C CA . ALA A 1 191 ? 38.267 3.299 -53.732 1.00 60.28 191 ALA A CA 1
ATOM 1496 C C . ALA A 1 191 ? 39.226 4.240 -54.475 1.00 60.28 191 ALA A C 1
ATOM 1498 O O . ALA A 1 191 ? 39.415 4.055 -55.670 1.00 60.28 191 ALA A O 1
ATOM 1499 N N . ASP A 1 192 ? 39.910 5.159 -53.792 1.00 56.97 192 ASP A N 1
ATOM 1500 C CA . ASP A 1 192 ? 40.925 6.034 -54.394 1.00 56.97 192 ASP A CA 1
ATOM 1501 C C . ASP A 1 192 ? 42.161 5.248 -54.873 1.00 56.97 192 ASP A C 1
ATOM 1503 O O . ASP A 1 192 ? 42.693 5.536 -55.945 1.00 56.97 192 ASP A O 1
ATOM 1507 N N . GLN A 1 193 ? 42.587 4.201 -54.155 1.00 56.00 193 GLN A N 1
ATOM 1508 C CA . GLN A 1 193 ? 43.647 3.284 -54.606 1.00 56.00 193 GLN A CA 1
ATOM 1509 C C . GLN A 1 193 ? 43.192 2.353 -55.745 1.00 56.00 193 GLN A C 1
ATOM 1511 O O . GLN A 1 193 ? 44.029 1.859 -56.498 1.00 56.00 193 GLN A O 1
ATOM 1516 N N . GLN A 1 194 ? 41.885 2.118 -55.903 1.00 45.84 194 GLN A N 1
ATOM 1517 C CA . GLN A 1 194 ? 41.295 1.331 -56.995 1.00 45.84 194 GLN A CA 1
ATOM 1518 C C . GLN A 1 194 ? 40.776 2.187 -58.165 1.00 45.84 194 GLN A C 1
ATOM 1520 O O . GLN A 1 194 ? 40.369 1.628 -59.183 1.00 45.84 194 GLN A O 1
ATOM 1525 N N . VAL A 1 195 ? 40.850 3.522 -58.077 1.00 44.41 195 VAL A N 1
ATOM 1526 C CA . VAL A 1 195 ? 40.599 4.460 -59.191 1.00 44.41 195 VAL A CA 1
ATOM 1527 C C . VAL A 1 195 ? 41.857 4.687 -60.053 1.00 44.41 195 VAL A C 1
ATOM 1529 O O . VAL A 1 195 ? 41.827 5.442 -61.019 1.00 44.41 195 VAL A O 1
ATOM 1532 N N . GLU A 1 196 ? 42.922 3.899 -59.868 1.00 42.62 196 GLU A N 1
ATOM 1533 C CA . GLU A 1 196 ? 43.688 3.419 -61.028 1.00 42.62 196 GLU A CA 1
ATOM 1534 C C . GLU A 1 196 ? 42.875 2.301 -61.702 1.00 42.62 196 GLU A C 1
ATOM 1536 O O . GLU A 1 196 ? 43.189 1.111 -61.635 1.00 42.62 196 GLU A O 1
ATOM 1541 N N . VAL A 1 197 ? 41.775 2.693 -62.356 1.00 43.72 197 VAL A N 1
ATOM 1542 C CA . VAL A 1 197 ? 41.170 1.853 -63.384 1.00 43.72 197 VAL A CA 1
ATOM 1543 C C . VAL A 1 197 ? 42.297 1.594 -64.375 1.00 43.72 197 VAL A C 1
ATOM 1545 O O . VAL A 1 197 ? 42.741 2.508 -65.069 1.00 43.72 197 VAL A O 1
ATOM 1548 N N . GLN A 1 198 ? 42.797 0.359 -64.415 1.00 45.69 198 GLN A N 1
ATOM 1549 C CA . GLN A 1 198 ? 43.516 -0.149 -65.573 1.00 45.69 198 GLN A CA 1
ATOM 1550 C C . GLN A 1 198 ? 42.531 -0.088 -66.741 1.00 45.69 198 GLN A C 1
ATOM 1552 O O . GLN A 1 198 ? 41.848 -1.059 -67.051 1.00 45.69 198 GLN A O 1
ATOM 1557 N N . VAL A 1 199 ? 42.395 1.089 -67.351 1.00 48.50 199 VAL A N 1
ATOM 1558 C CA . VAL A 1 199 ? 41.865 1.203 -68.698 1.00 48.50 199 VAL A CA 1
ATOM 1559 C C . VAL A 1 199 ? 42.948 0.549 -69.528 1.00 48.50 199 VAL A C 1
ATOM 1561 O O . VAL A 1 199 ? 44.024 1.122 -69.706 1.00 48.50 199 VAL A O 1
ATOM 1564 N N . GLU A 1 200 ? 42.731 -0.707 -69.907 1.00 56.91 200 GLU A N 1
ATOM 1565 C CA . GLU A 1 200 ? 43.616 -1.379 -70.841 1.00 56.91 200 GLU A CA 1
ATOM 1566 C C . GLU A 1 200 ? 43.728 -0.493 -72.081 1.00 56.91 200 GLU A C 1
ATOM 1568 O O . GLU A 1 200 ? 42.779 -0.303 -72.844 1.00 56.91 200 GLU A O 1
ATOM 1573 N N . SER A 1 201 ? 44.877 0.164 -72.192 1.00 66.88 201 SER A N 1
ATOM 1574 C CA . SER A 1 201 ? 45.047 1.246 -73.138 1.00 66.88 201 SER A CA 1
ATOM 1575 C C . SER A 1 201 ? 45.185 0.667 -74.543 1.00 66.88 201 SER A C 1
ATOM 1577 O O . SER A 1 201 ? 45.891 -0.321 -74.792 1.00 66.88 201 SER A O 1
ATOM 1579 N N . LEU A 1 202 ? 44.497 1.317 -75.484 1.00 69.81 202 LEU A N 1
ATOM 1580 C CA . LEU A 1 202 ? 44.467 0.949 -76.898 1.00 69.81 202 LEU A CA 1
ATOM 1581 C C . LEU A 1 202 ? 45.865 0.946 -77.548 1.00 69.81 202 LEU A C 1
ATOM 1583 O O . LEU A 1 202 ? 46.044 0.339 -78.603 1.00 69.81 202 LEU A O 1
ATOM 1587 N N . ASP A 1 203 ? 46.867 1.563 -76.912 1.00 74.88 203 ASP A N 1
ATOM 1588 C CA . ASP A 1 203 ? 48.272 1.565 -77.348 1.00 74.88 203 ASP A CA 1
ATOM 1589 C C . ASP A 1 203 ? 48.942 0.178 -77.330 1.00 74.88 203 ASP A C 1
ATOM 1591 O O . ASP A 1 203 ? 50.001 -0.019 -77.934 1.00 74.88 203 ASP A O 1
ATOM 1595 N N . THR A 1 204 ? 48.307 -0.812 -76.698 1.00 78.75 204 THR A N 1
ATOM 1596 C CA . THR A 1 204 ? 48.748 -2.213 -76.741 1.00 78.75 204 THR A CA 1
ATOM 1597 C C . THR A 1 204 ? 48.543 -2.839 -78.130 1.00 78.75 204 THR A C 1
ATOM 1599 O O . THR A 1 204 ? 49.252 -3.780 -78.509 1.00 78.75 204 THR A O 1
ATOM 1602 N N . ILE A 1 205 ? 47.609 -2.318 -78.937 1.00 81.94 205 ILE A N 1
ATOM 1603 C CA . ILE A 1 205 ? 47.401 -2.781 -80.313 1.00 81.94 205 ILE A CA 1
ATOM 1604 C C . ILE A 1 205 ? 48.532 -2.262 -81.197 1.00 81.94 205 ILE A C 1
ATOM 1606 O O . ILE A 1 205 ? 48.753 -1.064 -81.373 1.00 81.94 205 ILE A O 1
ATOM 1610 N N . LYS A 1 206 ? 49.243 -3.199 -81.827 1.00 77.62 206 LYS A N 1
ATOM 1611 C CA . LYS A 1 206 ? 50.354 -2.900 -82.729 1.00 77.62 206 LYS A CA 1
ATOM 1612 C C . LYS A 1 206 ? 49.915 -1.943 -83.845 1.00 77.62 206 LYS A C 1
ATOM 1614 O O . LYS A 1 206 ? 49.185 -2.326 -84.752 1.00 77.62 206 LYS A O 1
ATOM 1619 N N . GLY A 1 207 ? 50.460 -0.729 -83.824 1.00 79.75 207 GLY A N 1
ATOM 1620 C CA . GLY A 1 207 ? 50.182 0.313 -84.816 1.00 79.75 207 GLY A CA 1
ATOM 1621 C C . GLY A 1 207 ? 49.364 1.482 -84.269 1.00 79.75 207 GLY A C 1
ATOM 1622 O O . GLY A 1 207 ? 49.419 2.556 -84.867 1.00 79.75 207 GLY A O 1
ATOM 1623 N N . ILE A 1 208 ? 48.709 1.319 -83.116 1.00 84.56 208 ILE A N 1
ATOM 1624 C CA . ILE A 1 208 ? 48.064 2.408 -82.381 1.00 84.56 208 ILE A CA 1
ATOM 1625 C C . ILE A 1 208 ? 49.108 3.025 -81.442 1.00 84.56 208 ILE A C 1
ATOM 1627 O O . ILE A 1 208 ? 49.456 2.467 -80.412 1.00 84.56 208 ILE A O 1
ATOM 1631 N N . GLY A 1 209 ? 49.684 4.161 -81.832 1.00 81.31 209 GLY A N 1
ATOM 1632 C CA . GLY A 1 209 ? 50.491 4.989 -80.930 1.00 81.31 209 GLY A CA 1
ATOM 1633 C C . GLY A 1 209 ? 49.614 5.958 -80.137 1.00 81.31 209 GLY A C 1
ATOM 1634 O O . GLY A 1 209 ? 48.459 6.175 -80.503 1.00 81.31 209 GLY A O 1
ATOM 1635 N N . SER A 1 210 ? 50.182 6.612 -79.120 1.00 80.19 210 SER A N 1
ATOM 1636 C CA . SER A 1 210 ? 49.464 7.563 -78.252 1.00 80.19 210 SER A CA 1
ATOM 1637 C C . SER A 1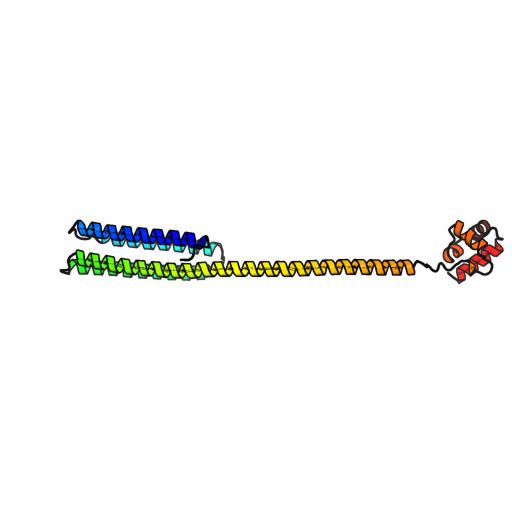 210 ? 48.665 8.619 -79.025 1.00 80.19 210 SER A C 1
ATOM 1639 O O . SER A 1 210 ? 47.520 8.877 -78.700 1.00 80.19 210 SER A O 1
ATOM 1641 N N . THR A 1 211 ? 49.198 9.139 -80.137 1.00 83.81 211 THR A N 1
ATOM 1642 C CA . THR A 1 211 ? 48.491 10.110 -80.993 1.00 83.81 211 THR A CA 1
ATOM 1643 C C . THR A 1 211 ? 47.178 9.583 -81.578 1.00 83.81 211 THR A C 1
ATOM 1645 O O . THR A 1 211 ? 46.251 10.361 -81.778 1.00 83.81 211 THR A O 1
ATOM 1648 N N . TYR A 1 212 ? 47.094 8.289 -81.896 1.00 85.50 212 TYR A N 1
ATOM 1649 C CA . TYR A 1 212 ? 45.855 7.684 -82.391 1.00 85.50 212 TYR A CA 1
ATOM 1650 C C . TYR A 1 212 ? 44.917 7.321 -81.239 1.00 85.50 212 TYR A C 1
ATOM 1652 O O . TYR A 1 212 ? 43.711 7.471 -81.401 1.00 85.50 212 TYR A O 1
ATOM 1660 N N . VAL A 1 213 ? 45.458 6.914 -80.083 1.00 85.75 213 VAL A N 1
ATOM 1661 C CA . VAL A 1 213 ? 44.671 6.694 -78.858 1.00 85.75 213 VAL A CA 1
ATOM 1662 C C . VAL A 1 213 ? 43.950 7.972 -78.448 1.00 85.75 213 VAL A C 1
ATOM 1664 O O . VAL A 1 213 ? 42.734 7.942 -78.317 1.00 85.75 213 VAL A O 1
ATOM 1667 N N . ASP A 1 214 ? 44.664 9.096 -78.351 1.00 84.19 214 ASP A N 1
ATOM 1668 C CA . ASP A 1 214 ? 44.087 10.382 -77.942 1.00 84.19 214 ASP A CA 1
ATOM 1669 C C . ASP A 1 214 ? 42.911 10.779 -78.854 1.00 84.19 214 ASP A C 1
ATOM 1671 O O . ASP A 1 214 ? 41.846 11.176 -78.393 1.00 84.19 214 ASP A O 1
ATOM 1675 N N . ARG A 1 215 ? 43.065 10.591 -80.172 1.00 86.81 215 ARG A N 1
ATOM 1676 C CA . ARG A 1 215 ? 42.010 10.887 -81.156 1.00 86.81 215 ARG A CA 1
ATOM 1677 C C . ARG A 1 215 ? 40.791 9.978 -81.012 1.00 86.81 215 ARG A C 1
ATOM 1679 O O . ARG A 1 215 ? 39.667 10.433 -81.204 1.00 86.81 215 ARG A O 1
ATOM 1686 N N . LEU A 1 216 ? 41.011 8.696 -80.725 1.00 86.25 216 LEU A N 1
ATOM 1687 C CA . LEU A 1 216 ? 39.939 7.723 -80.510 1.00 86.25 216 LEU A CA 1
ATOM 1688 C C . LEU A 1 216 ? 39.189 8.021 -79.203 1.00 86.25 216 LEU A C 1
ATOM 1690 O O . LEU A 1 216 ? 37.957 8.029 -79.202 1.00 86.25 216 LEU A O 1
ATOM 1694 N N . GLN A 1 217 ? 39.915 8.371 -78.140 1.00 84.38 217 GLN A N 1
ATOM 1695 C CA . GLN A 1 217 ? 39.353 8.786 -76.853 1.00 84.38 217 GLN A CA 1
ATOM 1696 C C . GLN A 1 217 ? 38.546 10.085 -76.966 1.00 84.38 217 GLN A C 1
ATOM 1698 O O . GLN A 1 217 ? 37.432 10.152 -76.456 1.00 84.38 217 GLN A O 1
ATOM 1703 N N . ASP A 1 218 ? 39.017 11.072 -77.738 1.00 84.75 218 ASP A N 1
ATOM 1704 C CA . ASP A 1 218 ? 38.280 12.319 -78.009 1.00 84.75 218 ASP A CA 1
ATOM 1705 C C . ASP A 1 218 ? 36.907 12.087 -78.681 1.00 84.75 218 ASP A C 1
ATOM 1707 O O . ASP A 1 218 ? 36.048 12.973 -78.679 1.00 84.75 218 ASP A O 1
ATOM 1711 N N . GLN A 1 219 ? 36.681 10.910 -79.277 1.00 85.25 219 GLN A N 1
ATOM 1712 C CA . GLN A 1 219 ? 35.398 10.488 -79.855 1.00 85.25 219 GLN A CA 1
ATOM 1713 C C . GLN A 1 219 ? 34.666 9.425 -79.015 1.00 85.25 219 GLN A C 1
ATOM 1715 O O . GLN A 1 219 ? 33.676 8.857 -79.477 1.00 85.25 219 GLN A O 1
ATOM 1720 N N . GLY A 1 220 ? 35.116 9.170 -77.784 1.00 80.38 220 GLY A N 1
ATOM 1721 C CA . GLY A 1 220 ? 34.496 8.233 -76.844 1.00 80.38 220 GLY A CA 1
ATOM 1722 C C . GLY A 1 220 ? 34.853 6.761 -77.070 1.00 80.38 220 GLY A C 1
ATOM 1723 O O . GLY A 1 220 ? 34.192 5.887 -76.513 1.00 80.38 220 GLY A O 1
ATOM 1724 N N . ILE A 1 221 ? 35.874 6.462 -77.880 1.00 85.19 221 ILE A N 1
ATOM 1725 C CA . ILE A 1 221 ? 36.401 5.105 -78.074 1.00 85.19 221 ILE A CA 1
ATOM 1726 C C . ILE A 1 221 ? 37.590 4.923 -77.126 1.00 85.19 221 ILE A C 1
ATOM 1728 O O . ILE A 1 221 ? 38.747 5.103 -77.502 1.00 85.19 221 ILE A O 1
ATOM 1732 N N . GLU A 1 222 ? 37.286 4.616 -75.866 1.00 82.88 222 GLU A N 1
ATOM 1733 C CA . GLU A 1 222 ? 38.273 4.594 -74.776 1.00 82.88 222 GLU A CA 1
ATOM 1734 C C . GLU A 1 222 ? 38.721 3.178 -74.369 1.00 82.88 222 GLU A C 1
ATOM 1736 O O . GLU A 1 222 ? 39.668 3.041 -73.600 1.00 82.88 222 GLU A O 1
ATOM 1741 N N . SER A 1 223 ? 38.083 2.124 -74.896 1.00 84.06 223 SER A N 1
ATOM 1742 C CA . SER A 1 223 ? 38.338 0.720 -74.532 1.00 84.06 223 SER A CA 1
ATOM 1743 C C . SER A 1 223 ? 38.410 -0.211 -75.749 1.00 84.06 223 SER A C 1
ATOM 1745 O O . SER A 1 223 ? 37.926 0.128 -76.834 1.00 84.06 223 SER A O 1
ATOM 1747 N N . PHE A 1 224 ? 38.985 -1.411 -75.576 1.00 82.38 224 PHE A N 1
ATOM 1748 C CA . PHE A 1 224 ? 39.002 -2.437 -76.630 1.00 82.38 224 PHE A CA 1
ATOM 1749 C C . PHE A 1 224 ? 37.596 -2.829 -77.089 1.00 82.38 224 PHE A C 1
ATOM 1751 O O . PHE A 1 224 ? 37.386 -3.005 -78.284 1.00 82.38 224 PHE A O 1
ATOM 1758 N N . GLU A 1 225 ? 36.628 -2.899 -76.174 1.00 82.69 225 GLU A N 1
ATOM 1759 C CA . GLU A 1 225 ? 35.223 -3.182 -76.490 1.00 82.69 225 GLU A CA 1
ATOM 1760 C C . GLU A 1 225 ? 34.618 -2.073 -77.363 1.00 82.69 225 GLU A C 1
ATOM 1762 O O . GLU A 1 225 ? 34.083 -2.350 -78.436 1.00 82.69 225 GLU A O 1
ATOM 1767 N N . ALA A 1 226 ? 34.812 -0.805 -76.983 1.00 85.31 226 ALA A N 1
ATOM 1768 C CA . ALA A 1 226 ? 34.341 0.331 -77.773 1.00 85.31 226 ALA A CA 1
ATOM 1769 C C . ALA A 1 226 ? 34.982 0.365 -79.173 1.00 85.31 226 ALA A C 1
ATOM 1771 O O . ALA A 1 226 ? 34.326 0.723 -80.153 1.00 85.31 226 ALA A O 1
ATOM 1772 N N . LEU A 1 227 ? 36.255 -0.030 -79.288 1.00 85.38 227 LEU A N 1
ATOM 1773 C CA . LEU A 1 227 ? 36.958 -0.112 -80.568 1.00 85.38 227 LEU A CA 1
ATOM 1774 C C . LEU A 1 227 ? 36.481 -1.304 -81.414 1.00 85.38 227 LEU A C 1
ATOM 1776 O O . LEU A 1 227 ? 36.339 -1.165 -82.625 1.00 85.38 227 LEU A O 1
ATOM 1780 N N . ALA A 1 228 ? 36.207 -2.452 -80.793 1.00 86.75 228 ALA A N 1
ATOM 1781 C CA . ALA A 1 228 ? 35.712 -3.663 -81.447 1.00 86.75 228 ALA A CA 1
ATOM 1782 C C . ALA A 1 228 ? 34.288 -3.508 -82.011 1.00 86.75 228 ALA A C 1
ATOM 1784 O O . ALA A 1 228 ? 33.959 -4.130 -83.027 1.00 86.75 228 ALA A O 1
ATOM 1785 N N . GLU A 1 229 ? 33.456 -2.693 -81.357 1.00 87.25 229 GLU A N 1
ATOM 1786 C CA . GLU A 1 229 ? 32.089 -2.371 -81.781 1.00 87.25 229 GLU A CA 1
ATOM 1787 C C . GLU A 1 229 ? 32.018 -1.220 -82.796 1.00 87.25 229 GLU A C 1
ATOM 1789 O O . GLU A 1 229 ? 31.037 -1.096 -83.541 1.00 87.25 229 GLU A O 1
ATOM 1794 N N . ALA A 1 230 ? 33.047 -0.370 -82.848 1.00 88.31 230 ALA A N 1
ATOM 1795 C CA . ALA A 1 230 ? 33.097 0.751 -83.771 1.00 88.31 230 ALA A CA 1
ATOM 1796 C C . ALA A 1 230 ? 33.180 0.282 -85.232 1.00 88.31 230 ALA A C 1
ATOM 1798 O O . ALA A 1 230 ? 33.801 -0.722 -85.581 1.00 88.31 230 ALA A O 1
ATOM 1799 N N . SER A 1 231 ? 32.565 1.050 -86.134 1.00 88.69 231 SER A N 1
ATOM 1800 C CA . SER A 1 231 ? 32.658 0.752 -87.563 1.00 88.69 231 SER A CA 1
ATOM 1801 C C . SER A 1 231 ? 34.039 1.124 -88.114 1.00 88.69 231 SER A C 1
ATOM 1803 O O . SER A 1 231 ? 34.631 2.125 -87.706 1.00 88.69 231 SER A O 1
ATOM 1805 N N . THR A 1 232 ? 34.530 0.375 -89.107 1.00 90.12 232 THR A N 1
ATOM 1806 C CA . THR A 1 232 ? 35.805 0.666 -89.790 1.00 90.12 232 THR A CA 1
ATOM 1807 C C . THR A 1 232 ? 35.868 2.093 -90.334 1.00 90.12 232 THR A C 1
ATOM 1809 O O . THR A 1 232 ? 36.932 2.705 -90.330 1.00 90.12 232 THR A O 1
ATOM 1812 N N . ASP A 1 233 ? 34.735 2.636 -90.790 1.00 88.25 233 ASP A N 1
ATOM 1813 C CA . ASP A 1 233 ? 34.635 4.018 -91.260 1.00 88.25 233 ASP A CA 1
ATOM 1814 C C . ASP A 1 233 ? 34.821 5.024 -90.123 1.00 88.25 233 ASP A C 1
ATOM 1816 O O . ASP A 1 233 ? 35.605 5.958 -90.264 1.00 88.25 233 ASP A O 1
ATOM 1820 N N . THR A 1 234 ? 34.168 4.789 -88.983 1.00 87.81 234 THR A N 1
ATOM 1821 C CA . THR A 1 234 ? 34.296 5.624 -87.782 1.00 87.81 234 THR A CA 1
ATOM 1822 C C . THR A 1 234 ? 35.735 5.641 -87.276 1.00 87.81 234 THR A C 1
ATOM 1824 O O . THR A 1 234 ? 36.282 6.705 -87.019 1.00 87.81 234 THR A O 1
ATOM 1827 N N . VAL A 1 235 ? 36.386 4.479 -87.186 1.00 88.19 235 VAL A N 1
ATOM 1828 C CA . VAL A 1 235 ? 37.773 4.386 -86.702 1.00 88.19 235 VAL A CA 1
ATOM 1829 C C . VAL A 1 235 ? 38.755 5.026 -87.689 1.00 88.19 235 VAL A C 1
ATOM 1831 O O . VAL A 1 235 ? 39.660 5.747 -87.271 1.00 88.19 235 VAL A O 1
ATOM 1834 N N . ALA A 1 236 ? 38.569 4.817 -88.997 1.00 90.06 236 ALA A N 1
ATOM 1835 C CA . ALA A 1 236 ? 39.426 5.406 -90.028 1.00 90.06 236 ALA A CA 1
ATOM 1836 C C . ALA A 1 236 ? 39.324 6.937 -90.073 1.00 90.06 236 ALA A C 1
ATOM 1838 O O . ALA A 1 236 ? 40.343 7.613 -90.215 1.00 90.06 236 ALA A O 1
ATOM 1839 N N . GLU A 1 237 ? 38.111 7.480 -89.943 1.00 88.38 237 GLU A N 1
ATOM 1840 C CA . GLU A 1 237 ? 37.869 8.924 -89.919 1.00 88.38 237 GLU A CA 1
ATOM 1841 C C . GLU A 1 237 ? 38.436 9.558 -88.647 1.00 88.38 237 GLU A C 1
ATOM 1843 O O . GLU A 1 237 ? 39.201 10.517 -88.735 1.00 88.38 237 GLU A O 1
ATOM 1848 N N . THR A 1 238 ? 38.146 8.974 -87.484 1.00 88.94 238 THR A N 1
ATOM 1849 C CA . THR A 1 238 ? 38.597 9.489 -86.186 1.00 88.94 238 THR A CA 1
ATOM 1850 C C . THR A 1 238 ? 40.117 9.470 -86.047 1.00 88.94 238 THR A C 1
ATOM 1852 O O . THR A 1 238 ? 40.721 10.459 -85.633 1.00 88.94 238 THR A O 1
ATOM 1855 N N . ALA A 1 239 ? 40.768 8.365 -86.414 1.00 86.94 239 ALA A N 1
ATOM 1856 C CA . ALA A 1 239 ? 42.220 8.261 -86.307 1.00 86.94 239 ALA A CA 1
ATOM 1857 C C . ALA A 1 239 ? 42.968 8.882 -87.504 1.00 86.94 239 ALA A C 1
ATOM 1859 O O . ALA A 1 239 ? 44.194 9.005 -87.451 1.00 86.94 239 ALA A O 1
ATOM 1860 N N . GLU A 1 240 ? 42.253 9.320 -88.548 1.00 87.88 240 GLU A N 1
ATOM 1861 C CA . GLU A 1 240 ? 42.790 9.797 -89.833 1.00 87.88 240 GLU A CA 1
ATOM 1862 C C . GLU A 1 240 ? 43.716 8.770 -90.516 1.00 87.88 240 GLU A C 1
ATOM 1864 O O . GLU A 1 240 ? 44.780 9.105 -91.047 1.00 87.88 240 GLU A O 1
ATOM 1869 N N . VAL A 1 241 ? 43.321 7.495 -90.498 1.00 90.62 241 VAL A N 1
ATOM 1870 C CA . VAL A 1 241 ? 44.088 6.380 -91.076 1.00 90.62 241 VAL A CA 1
ATOM 1871 C C . VAL A 1 241 ? 43.351 5.720 -92.237 1.00 90.62 241 VAL A C 1
ATOM 1873 O O . VAL A 1 241 ? 42.184 5.989 -92.518 1.00 90.62 241 VAL A O 1
ATOM 1876 N N . SER A 1 242 ? 44.043 4.840 -92.961 1.00 90.75 242 SER A N 1
ATOM 1877 C CA . SER A 1 242 ? 43.392 4.051 -94.008 1.00 90.75 242 SER A CA 1
ATOM 1878 C C . SER A 1 242 ? 42.376 3.065 -93.411 1.00 90.75 242 SER A C 1
ATOM 1880 O O . SER A 1 242 ? 42.582 2.532 -92.322 1.00 90.75 242 SER A O 1
ATOM 1882 N N . ARG A 1 243 ? 41.301 2.759 -94.152 1.00 89.12 243 ARG A N 1
ATOM 1883 C CA . ARG A 1 243 ? 40.311 1.739 -93.745 1.00 89.12 243 ARG A CA 1
ATOM 1884 C C . ARG A 1 243 ? 40.936 0.368 -93.476 1.00 89.12 243 ARG A C 1
ATOM 1886 O O . ARG A 1 243 ? 40.426 -0.375 -92.651 1.00 89.12 243 ARG A O 1
ATOM 1893 N N . GLU A 1 244 ? 42.019 0.038 -94.173 1.00 87.81 244 GLU A N 1
ATOM 1894 C CA . GLU A 1 244 ? 42.756 -1.212 -93.976 1.00 87.81 244 GLU A CA 1
ATOM 1895 C C . GLU A 1 244 ? 43.398 -1.251 -92.582 1.00 87.81 244 GLU A C 1
ATOM 1897 O O . GLU A 1 244 ? 43.170 -2.196 -91.836 1.00 87.81 244 GLU A O 1
ATOM 1902 N N . GLN A 1 245 ? 44.077 -0.172 -92.179 1.00 87.12 245 GLN A N 1
ATOM 1903 C CA . GLN A 1 245 ? 44.654 -0.045 -90.835 1.00 87.12 245 GLN A CA 1
ATOM 1904 C C . GLN A 1 245 ? 43.583 0.005 -89.740 1.00 87.12 245 GLN A C 1
ATOM 1906 O O . GLN A 1 245 ? 43.740 -0.628 -88.702 1.00 87.12 245 GLN A O 1
ATOM 1911 N N . ALA A 1 246 ? 42.478 0.715 -89.977 1.00 90.25 246 ALA A N 1
ATOM 1912 C CA . ALA A 1 246 ? 41.358 0.748 -89.041 1.00 90.25 246 ALA A CA 1
ATOM 1913 C C . ALA A 1 246 ? 40.743 -0.646 -88.832 1.00 90.25 246 ALA A C 1
ATOM 1915 O O . ALA A 1 246 ? 40.412 -1.008 -87.708 1.00 90.25 246 ALA A O 1
ATOM 1916 N N . ASN A 1 247 ? 40.625 -1.450 -89.894 1.00 90.56 247 ASN A N 1
ATOM 1917 C CA . ASN A 1 247 ? 40.107 -2.811 -89.789 1.00 90.56 247 ASN A CA 1
ATOM 1918 C C . ASN A 1 247 ? 41.067 -3.736 -89.028 1.00 90.56 247 ASN A C 1
ATOM 1920 O O . ASN A 1 247 ? 40.619 -4.503 -88.184 1.00 90.56 247 ASN A O 1
ATOM 1924 N N . GLU A 1 248 ? 42.380 -3.624 -89.266 1.00 89.12 248 GLU A N 1
ATOM 1925 C CA . GLU A 1 248 ? 43.390 -4.366 -88.493 1.00 89.12 248 GLU A CA 1
ATOM 1926 C C . GLU A 1 248 ? 43.311 -4.048 -86.993 1.00 89.12 248 GLU A C 1
ATOM 1928 O O . GLU A 1 248 ? 43.473 -4.938 -86.159 1.00 89.12 248 GLU A O 1
ATOM 1933 N N . TRP A 1 249 ? 43.040 -2.791 -86.638 1.00 91.25 249 TRP A N 1
ATOM 1934 C CA . TRP A 1 249 ? 42.884 -2.375 -85.246 1.00 91.25 249 TRP A CA 1
ATOM 1935 C C . TRP A 1 249 ? 41.605 -2.913 -84.606 1.00 91.25 249 TRP A C 1
ATOM 1937 O O . TRP A 1 249 ? 41.661 -3.383 -83.475 1.00 91.25 249 TRP A O 1
ATOM 1947 N N . ILE A 1 250 ? 40.482 -2.904 -85.328 1.00 89.38 250 ILE A N 1
ATOM 1948 C CA . ILE A 1 250 ? 39.210 -3.475 -84.856 1.00 89.38 250 ILE A CA 1
ATOM 1949 C C . ILE A 1 250 ? 39.342 -4.989 -84.656 1.00 89.38 250 ILE A C 1
ATOM 1951 O O . ILE A 1 250 ? 38.938 -5.509 -83.620 1.00 89.38 250 ILE A O 1
ATOM 1955 N N . GLU A 1 251 ? 39.954 -5.705 -85.604 1.00 88.69 251 GLU A N 1
ATOM 1956 C CA . GLU A 1 251 ? 40.196 -7.149 -85.482 1.00 88.69 251 GLU A CA 1
ATOM 1957 C C . GLU A 1 251 ? 41.139 -7.471 -84.313 1.00 88.69 251 GLU A C 1
ATOM 1959 O O . GLU A 1 251 ? 40.915 -8.430 -83.575 1.00 88.69 251 GLU A O 1
ATOM 1964 N N . ALA A 1 252 ? 42.178 -6.655 -84.106 1.00 85.88 252 ALA A N 1
ATOM 1965 C CA . ALA A 1 252 ? 43.070 -6.798 -82.960 1.00 85.88 252 ALA A CA 1
ATOM 1966 C C . ALA A 1 252 ? 42.355 -6.521 -81.629 1.00 85.88 252 ALA A C 1
ATOM 1968 O O . ALA A 1 252 ? 42.623 -7.218 -80.653 1.00 85.88 252 ALA A O 1
ATOM 1969 N N . ALA A 1 253 ? 41.437 -5.553 -81.596 1.00 86.19 253 ALA A N 1
ATOM 1970 C CA . ALA A 1 253 ? 40.619 -5.256 -80.427 1.00 86.19 253 ALA A CA 1
ATOM 1971 C C . ALA A 1 253 ? 39.639 -6.398 -80.117 1.00 86.19 253 ALA A C 1
ATOM 1973 O O . ALA A 1 253 ? 39.546 -6.816 -78.972 1.00 86.19 253 ALA A O 1
ATOM 1974 N N . GLN A 1 254 ? 38.996 -6.988 -81.130 1.00 85.75 254 GLN A N 1
ATOM 1975 C CA . GLN A 1 254 ? 38.104 -8.151 -80.976 1.00 85.75 254 GLN A CA 1
ATOM 1976 C C . GLN A 1 254 ? 38.806 -9.416 -80.461 1.00 85.75 254 GLN A C 1
ATOM 1978 O O . GLN A 1 254 ? 38.148 -10.323 -79.965 1.00 85.75 254 GLN A O 1
ATOM 1983 N N . LEU A 1 255 ? 40.129 -9.517 -80.621 1.00 80.38 255 LEU A N 1
ATOM 1984 C CA . LEU A 1 255 ? 40.922 -10.615 -80.061 1.00 80.38 255 LEU A CA 1
ATOM 1985 C C . LEU A 1 255 ? 41.298 -10.394 -78.587 1.00 80.38 255 LEU A C 1
ATOM 1987 O O . LEU A 1 255 ? 41.738 -11.348 -77.945 1.00 80.38 255 LEU A O 1
ATOM 1991 N N . GLN A 1 256 ? 41.191 -9.157 -78.096 1.00 70.56 256 GLN A N 1
ATOM 1992 C CA . GLN A 1 256 ? 41.565 -8.741 -76.739 1.00 70.56 256 GLN A CA 1
ATOM 1993 C C . GLN A 1 256 ? 40.346 -8.410 -75.858 1.00 70.56 256 GLN A C 1
ATOM 1995 O O . GLN A 1 256 ? 40.476 -8.445 -74.640 1.00 70.56 256 GLN A O 1
ATOM 2000 N N . ALA A 1 257 ? 39.192 -8.108 -76.465 1.00 59.22 257 ALA A N 1
ATOM 2001 C CA . ALA A 1 257 ? 37.887 -7.962 -75.814 1.00 59.22 257 ALA A CA 1
ATOM 2002 C C . ALA A 1 257 ? 37.230 -9.329 -75.550 1.00 59.22 257 ALA A C 1
ATOM 2004 O O . ALA A 1 257 ? 36.623 -9.492 -74.468 1.00 59.22 257 ALA A O 1
#

Secondary structure (DSSP, 8-state):
-----SHHHHHHHHHHHHHHHHHHHHHHHHHHHHHH-------HHHHHHHHHHHHHHHHHHHHHHHHHHHHSTT-HHHHHHHHHHHHHHHHHHHHHHHHHHHHHHHHHHH----HHHHHHHHHHHHHHHHHHHHHHHHHHHHHHHHHHHHHHHHHHHHHHHHHHHHHHHHHHHHHHHHHHHHHHHHHHHHHHHH-------GGGSTT--HHHHHHHHTTT--SHHHHHHS-HHHHHHHHT--HHHHHHHHHHHHTT-

Sequence (257 aa):
MSEPNSPVSAVFALQRNAIEQTHEAVKRGVETQQEFGEAFVDFGPAKQANERGYDAVRTVVDVYFDAVESTTPGQEDLLDDFRTTVDEQLDALEANQVEAIEAIEANAQEGSESVDELFERVIEVLNEQFEAVLDAHADVQGQTVEAVEDLEGNLEELQAEFETQFAQFEEQATELQQHVEDMHDDIAEIADQQVEVQVESLDTIKGIGSTYVDRLQDQGIESFEALAEASTDTVAETAEVSREQANEWIEAAQLQA